Protein 6WY6 (pdb70)

Organism: Saccharomyces cerevisiae (strain ATCC 204508 / S288c) (NCBI:txid559292)

InterPro domains:
  IPR004241 Autophagy protein Atg8 ubiquitin-like [PF02991] (13-116)
  IPR004241 Autophagy protein Atg8 ubiquitin-like [PTHR10969] (2-116)
  IPR029071 Ubiquitin-like domain superfamily [SSF54236] (1-116)

Solvent-accessible surface area: 14874 Å² total

Structure (mmCIF, N/CA/C/O backbone):
data_6WY6
#
_entry.id   6WY6
#
_cell.length_a   49.642
_cell.length_b   49.642
_cell.length_c   123.446
_cell.angle_alpha   90.000
_cell.angle_beta   90.000
_cell.angle_gamma   90.000
#
_symmetry.space_group_name_H-M   'P 43'
#
loop_
_entity.id
_entity.type
_entity.pdbx_description
1 polymer 'Autophagy-related protein 8'
2 polymer 'EH domain-containing and endocytosis protein 1'
3 water water
#
loop_
_atom_site.group_PDB
_atom_site.id
_atom_site.type_symbol
_atom_site.label_atom_id
_atom_site.label_alt_id
_atom_site.label_comp_id
_atom_site.label_asym_id
_atom_site.label_entity_id
_atom_site.label_seq_id
_atom_site.pdbx_PDB_ins_code
_atom_site.Cartn_x
_atom_site.Cartn_y
_atom_site.Cartn_z
_atom_site.occupancy
_atom_site.B_iso_or_equiv
_atom_site.auth_seq_id
_atom_site.auth_comp_id
_atom_site.auth_asym_id
_atom_site.auth_atom_id
_atom_site.pdbx_PDB_model_num
ATOM 1 N N . SER A 1 5 ? -2.161 71.442 -13.868 1.00 46.98 2 SER B N 1
ATOM 2 C CA . SER A 1 5 ? -2.860 70.712 -14.922 1.00 42.89 2 SER B CA 1
ATOM 3 C C . SER A 1 5 ? -1.958 69.662 -15.572 1.00 37.12 2 SER B C 1
ATOM 4 O O . SER A 1 5 ? -0.740 69.833 -15.660 1.00 38.47 2 SER B O 1
ATOM 7 N N . THR A 1 6 ? -2.575 68.594 -16.063 1.00 39.54 4 THR B N 1
ATOM 8 C CA . THR A 1 6 ? -1.821 67.440 -16.525 1.00 28.75 4 THR B CA 1
ATOM 9 C C . THR A 1 6 ? -1.341 67.634 -17.954 1.00 35.01 4 THR B C 1
ATOM 10 O O . THR A 1 6 ? -1.907 68.408 -18.736 1.00 28.89 4 THR B O 1
ATOM 14 N N . PHE A 1 7 ? -0.256 66.935 -18.275 1.00 25.58 5 PHE B N 1
ATOM 15 C CA . PHE A 1 7 ? 0.223 66.887 -19.647 1.00 28.50 5 PHE B CA 1
ATOM 16 C C . PHE A 1 7 ? -0.909 66.530 -20.602 1.00 27.50 5 PHE B C 1
ATOM 17 O O . PHE A 1 7 ? -1.119 67.196 -21.623 1.00 31.78 5 PHE B O 1
ATOM 25 N N . LYS A 1 8 ? -1.647 65.469 -20.286 1.00 24.78 6 LYS B N 1
ATOM 26 C CA . LYS A 1 8 ? -2.736 65.045 -21.157 1.00 28.65 6 LYS B CA 1
ATOM 27 C C . LYS A 1 8 ? -3.743 66.168 -21.375 1.00 33.94 6 LYS B C 1
ATOM 28 O O . LYS A 1 8 ? -4.273 66.331 -22.482 1.00 34.27 6 LYS B O 1
ATOM 34 N N . SER A 1 9 ? -4.021 66.962 -20.337 1.00 32.48 7 SER B N 1
ATOM 35 C CA . SER A 1 9 ? -5.016 68.022 -20.482 1.00 35.73 7 SER B CA 1
ATOM 36 C C . SER A 1 9 ? -4.513 69.199 -21.313 1.00 34.20 7 SER B C 1
ATOM 37 O O . SER A 1 9 ? -5.331 69.929 -21.881 1.00 34.91 7 SER B O 1
ATOM 40 N N . GLU A 1 10 ? -3.197 69.404 -21.401 1.00 27.65 8 GLU B N 1
ATOM 41 C CA . GLU A 1 10 ? -2.654 70.579 -22.066 1.00 29.84 8 GLU B CA 1
ATOM 42 C C . GLU A 1 10 ? -2.457 70.402 -23.561 1.00 33.05 8 GLU B C 1
ATOM 43 O O . GLU A 1 10 ? -2.317 71.404 -24.271 1.00 29.90 8 GLU B O 1
ATOM 49 N N . TYR A 1 11 ? -2.415 69.169 -24.049 1.00 28.14 9 TYR B N 1
ATOM 50 C CA . TYR A 1 11 ? -2.117 68.937 -25.449 1.00 28.14 9 TYR B CA 1
ATOM 51 C C . TYR A 1 11 ? -3.125 67.961 -26.039 1.00 25.43 9 TYR B C 1
ATOM 52 O O . TYR A 1 11 ? -3.473 66.964 -25.400 1.00 24.52 9 TYR B O 1
ATOM 61 N N . PRO A 1 12 ? -3.617 68.226 -27.248 1.00 25.88 10 PRO B N 1
ATOM 62 C CA . PRO A 1 12 ? -4.572 67.307 -27.866 1.00 26.95 10 PRO B CA 1
ATOM 63 C C . PRO A 1 12 ? -3.909 65.981 -28.209 1.00 21.08 10 PRO B C 1
ATOM 64 O O . PRO A 1 12 ? -2.687 65.875 -28.321 1.00 21.23 10 PRO B O 1
ATOM 68 N N . PHE A 1 13 ? -4.753 64.973 -28.412 1.00 20.09 11 PHE B N 1
ATOM 69 C CA . PHE A 1 13 ? -4.263 63.626 -28.700 1.00 20.46 11 PHE B CA 1
ATOM 70 C C . PHE A 1 13 ? -3.321 63.611 -29.895 1.00 21.97 11 PHE B C 1
ATOM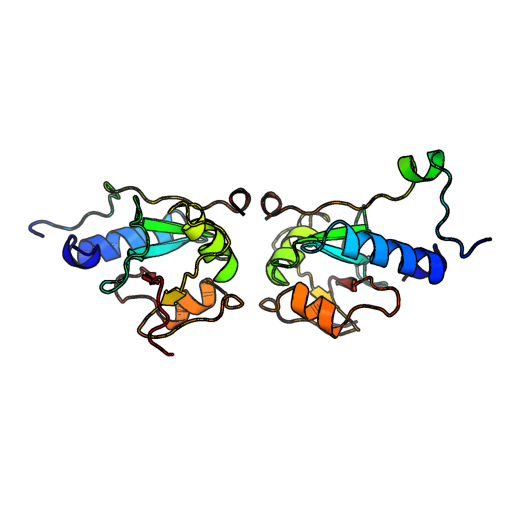 71 O O . PHE A 1 13 ? -2.260 62.975 -29.854 1.00 19.53 11 PHE B O 1
ATOM 79 N N . GLU A 1 14 ? -3.700 64.276 -30.995 1.00 17.86 12 GLU B N 1
ATOM 80 C CA . GLU A 1 14 ? -2.861 64.179 -32.183 1.00 18.95 12 GLU B CA 1
ATOM 81 C C . GLU A 1 14 ? -1.479 64.745 -31.931 1.00 20.54 12 GLU B C 1
ATOM 82 O O . GLU A 1 14 ? -0.498 64.241 -32.486 1.00 19.48 12 GLU B O 1
ATOM 88 N N . LYS A 1 15 ? -1.365 65.763 -31.066 1.00 20.35 13 LYS B N 1
ATOM 89 C CA . LYS A 1 15 ? -0.038 66.301 -30.783 1.00 20.90 13 LYS B CA 1
ATOM 90 C C . LYS A 1 15 ? 0.764 65.339 -29.921 1.00 19.08 13 LYS B C 1
ATOM 91 O O . LYS A 1 15 ? 1.966 65.155 -30.139 1.00 19.18 13 LYS B O 1
ATOM 97 N N . ARG A 1 16 ? 0.124 64.755 -28.908 1.00 18.74 14 ARG B N 1
ATOM 98 C CA . ARG A 1 16 ? 0.832 63.821 -28.039 1.00 18.45 14 ARG B CA 1
ATOM 99 C C . ARG A 1 16 ? 1.319 62.615 -28.831 1.00 17.93 14 ARG B C 1
ATOM 100 O O . ARG A 1 16 ? 2.474 62.198 -28.705 1.00 18.94 14 ARG B O 1
ATOM 108 N N . LYS A 1 17 ? 0.453 62.044 -29.663 1.00 16.97 15 LYS B N 1
ATOM 109 C CA . LYS A 1 17 ? 0.894 60.894 -30.444 1.00 20.22 15 LYS B CA 1
ATOM 110 C C . LYS A 1 17 ? 1.944 61.291 -31.473 1.00 19.25 15 LYS B C 1
ATOM 111 O O . LYS A 1 17 ? 2.882 60.526 -31.728 1.00 18.57 15 LYS B O 1
ATOM 117 N N . ALA A 1 18 ? 1.815 62.482 -32.080 1.00 18.05 16 ALA B N 1
ATOM 118 C CA . ALA A 1 18 ? 2.863 62.950 -32.988 1.00 18.77 16 ALA B CA 1
ATOM 119 C C . ALA A 1 18 ? 4.221 62.969 -32.295 1.00 20.60 16 ALA B C 1
ATOM 120 O O . ALA A 1 18 ? 5.236 62.579 -32.884 1.00 19.41 16 ALA B O 1
ATOM 122 N N . GLU A 1 19 ? 4.251 63.434 -31.047 1.00 20.98 17 GLU B N 1
ATOM 123 C CA . GLU A 1 19 ? 5.496 63.484 -30.286 1.00 22.21 17 GLU B CA 1
ATOM 124 C C . GLU A 1 19 ? 6.049 62.092 -30.027 1.00 19.30 17 GLU B C 1
ATOM 125 O O . GLU A 1 19 ? 7.244 61.846 -30.215 1.00 19.56 17 GLU B O 1
ATOM 131 N N . SER A 1 20 ? 5.213 61.180 -29.524 1.00 19.90 18 SER B N 1
ATOM 132 C CA . SER A 1 20 ? 5.745 59.852 -29.226 1.00 19.86 18 SER B CA 1
ATOM 133 C C . SER A 1 20 ? 6.179 59.133 -30.500 1.00 20.58 18 SER B C 1
ATOM 134 O O . SER A 1 20 ? 7.096 58.301 -30.465 1.00 17.99 18 SER B O 1
ATOM 137 N N . GLU A 1 21 ? 5.536 59.434 -31.638 1.00 19.20 19 GLU B N 1
ATOM 138 C CA . GLU A 1 21 ? 5.995 58.855 -32.893 1.00 19.02 19 GLU B CA 1
ATOM 139 C C . GLU A 1 21 ? 7.343 59.429 -33.302 1.00 17.75 19 GLU B C 1
ATOM 140 O O . GLU A 1 21 ? 8.188 58.715 -33.852 1.00 21.62 19 GLU B O 1
ATOM 146 N N . ARG A 1 22 ? 7.555 60.722 -33.061 1.00 19.47 20 ARG B N 1
ATOM 147 C CA . ARG A 1 22 ? 8.853 61.313 -33.363 1.00 23.55 20 ARG B CA 1
ATOM 148 C C . ARG A 1 22 ? 9.941 60.693 -32.499 1.00 22.32 20 ARG B C 1
ATOM 149 O O . ARG A 1 22 ? 11.061 60.468 -32.969 1.00 23.03 20 ARG B O 1
ATOM 157 N N . ILE A 1 23 ? 9.632 60.411 -31.231 1.00 22.08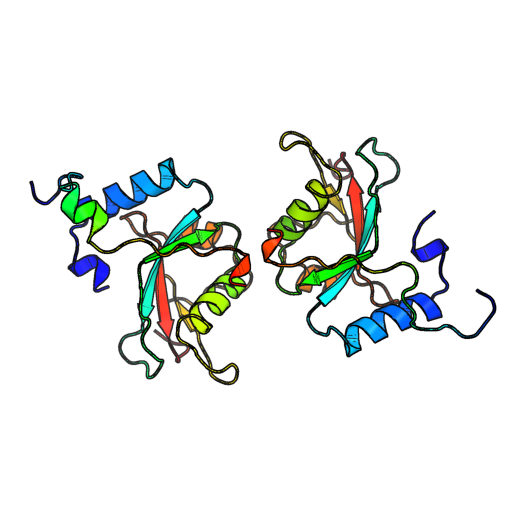 21 ILE B N 1
ATOM 158 C CA . ILE A 1 23 ? 10.604 59.736 -30.375 1.00 20.21 21 ILE B CA 1
ATOM 159 C C . ILE A 1 23 ? 10.858 58.323 -30.880 1.00 19.37 21 ILE B C 1
ATOM 160 O O . ILE A 1 23 ? 11.998 57.844 -30.883 1.00 22.33 21 ILE B O 1
ATOM 165 N N . ALA A 1 24 ? 9.806 57.637 -31.328 1.00 18.80 22 ALA B N 1
ATOM 166 C CA . ALA A 1 24 ? 9.985 56.316 -31.922 1.00 20.33 22 ALA B CA 1
ATOM 167 C C . ALA A 1 24 ? 10.967 56.353 -33.086 1.00 21.73 22 ALA B C 1
ATOM 168 O O . ALA A 1 24 ? 11.782 55.440 -33.243 1.00 24.44 22 ALA B O 1
ATOM 170 N N . ASP A 1 25 ? 10.902 57.401 -33.912 1.00 23.90 23 ASP B N 1
ATOM 171 C CA . ASP A 1 25 ? 11.786 57.506 -35.075 1.00 22.20 23 ASP B CA 1
ATOM 172 C C . ASP A 1 25 ? 13.204 57.878 -34.659 1.00 27.69 23 ASP B C 1
ATOM 173 O O . ASP A 1 25 ? 14.176 57.243 -35.082 1.00 27.88 23 ASP B O 1
ATOM 178 N N . ARG A 1 26 ? 13.340 58.907 -33.823 1.00 24.65 24 ARG B N 1
ATOM 179 C CA . ARG A 1 26 ? 14.660 59.460 -33.539 1.00 26.72 24 ARG B CA 1
ATOM 180 C C . ARG A 1 26 ? 15.395 58.675 -32.458 1.00 30.33 24 ARG B C 1
ATOM 181 O O . ARG A 1 26 ? 16.618 58.523 -32.534 1.00 24.58 24 ARG B O 1
ATOM 183 N N . PHE A 1 27 ? 14.679 58.168 -31.451 1.00 24.74 25 PHE B N 1
ATOM 184 C CA . PHE A 1 27 ? 15.298 57.488 -30.306 1.00 23.84 25 PHE B CA 1
ATOM 185 C C . PHE A 1 27 ? 14.580 56.170 -30.065 1.00 22.54 25 PHE B C 1
ATOM 186 O O . PHE A 1 27 ? 13.832 56.026 -29.087 1.00 22.40 25 PHE B O 1
ATOM 194 N N . PRO A 1 28 ? 14.769 55.189 -30.946 1.00 23.99 26 PRO B N 1
ATOM 195 C CA . PRO A 1 28 ? 14.006 53.936 -30.823 1.00 21.42 26 PRO B CA 1
ATOM 196 C C . PRO A 1 28 ? 14.298 53.160 -29.554 1.00 23.92 26 PRO B C 1
ATOM 197 O O . PRO A 1 28 ? 13.526 52.258 -29.207 1.00 20.74 26 PRO B O 1
ATOM 201 N N . ASN A 1 29 ? 15.384 53.474 -28.846 1.00 23.09 27 ASN B N 1
ATOM 202 C CA . ASN A 1 29 ? 15.748 52.740 -27.643 1.00 24.39 27 ASN B CA 1
ATOM 203 C C . ASN A 1 29 ? 15.415 53.507 -26.368 1.00 19.73 27 ASN B C 1
ATOM 204 O O . ASN A 1 29 ? 15.939 53.172 -25.297 1.00 22.18 27 ASN B O 1
ATOM 209 N N . ARG A 1 30 ? 14.562 54.525 -26.458 1.00 17.12 28 ARG B N 1
ATOM 210 C CA . ARG A 1 30 ? 14.176 55.337 -25.313 1.00 19.71 28 ARG B CA 1
ATOM 211 C C . ARG A 1 30 ? 12.672 55.263 -25.097 1.00 19.73 28 ARG B C 1
ATOM 212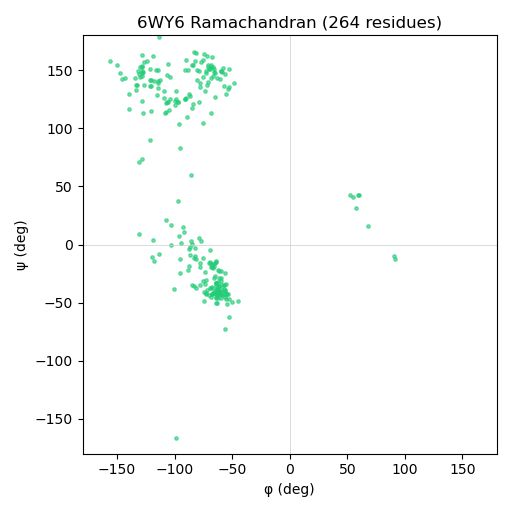 O O . ARG A 1 30 ? 11.890 55.342 -26.048 1.00 20.66 28 ARG B O 1
ATOM 220 N N . ILE A 1 31 ? 12.274 55.113 -23.837 1.00 16.72 29 ILE B N 1
ATOM 221 C CA . ILE A 1 31 ? 10.859 55.065 -23.494 1.00 15.00 29 ILE B CA 1
ATOM 222 C C . ILE A 1 31 ? 10.376 56.475 -23.206 1.00 17.55 29 ILE B C 1
ATOM 223 O O . ILE A 1 31 ? 10.954 57.148 -22.344 1.00 19.62 29 ILE B O 1
ATOM 228 N N . PRO A 1 32 ? 9.316 56.959 -23.858 1.00 18.25 30 PRO B N 1
ATOM 229 C CA . PRO A 1 32 ? 8.806 58.298 -23.532 1.00 15.75 30 PRO B CA 1
ATOM 230 C C . PRO A 1 32 ? 7.880 58.205 -22.333 1.00 15.82 30 PRO B C 1
ATOM 231 O O . PRO A 1 32 ? 6.890 57.477 -22.362 1.00 16.12 30 PRO B O 1
ATOM 235 N N . VAL A 1 33 ? 8.226 58.925 -21.259 1.00 17.61 31 VAL B N 1
ATOM 236 C CA . VAL A 1 33 ? 7.504 58.826 -20.002 1.00 16.32 31 VAL B CA 1
ATOM 237 C C . VAL A 1 33 ? 7.065 60.214 -19.562 1.00 17.86 31 VAL B C 1
ATOM 238 O O . VAL A 1 33 ? 7.842 61.172 -19.629 1.00 20.52 31 VAL B O 1
ATOM 242 N N . ILE A 1 34 ? 5.831 60.299 -19.082 1.00 15.59 32 ILE B N 1
ATOM 243 C CA . ILE A 1 34 ? 5.308 61.470 -18.383 1.00 16.35 32 ILE B CA 1
ATOM 244 C C . ILE A 1 34 ? 5.278 61.123 -16.902 1.00 18.81 32 ILE B C 1
ATOM 245 O O . ILE A 1 34 ? 4.686 60.113 -16.503 1.00 19.60 32 ILE B O 1
ATOM 250 N N . CYS A 1 35 ? 5.910 61.948 -16.081 1.00 18.23 33 CYS B N 1
ATOM 251 C CA . CYS A 1 35 ? 6.022 61.670 -14.655 1.00 20.26 33 CYS B CA 1
ATOM 252 C C . CYS A 1 35 ? 5.534 62.893 -13.885 1.00 21.60 33 CYS B C 1
ATOM 253 O O . CYS A 1 35 ? 6.141 63.965 -13.973 1.00 22.79 33 CYS B O 1
ATOM 256 N N . GLU A 1 36 ? 4.410 62.742 -13.186 1.00 19.25 34 GLU B N 1
ATOM 257 C CA . GLU A 1 36 ? 3.743 63.842 -12.499 1.00 24.62 34 GLU B CA 1
ATOM 258 C C . GLU A 1 36 ? 3.453 63.497 -11.044 1.00 23.29 34 GLU B C 1
ATOM 259 O O . GLU A 1 36 ? 3.230 62.338 -10.691 1.00 22.89 34 GLU B O 1
ATOM 265 N N . LYS A 1 37 ? 3.387 64.534 -10.204 1.00 23.54 35 LYS B N 1
ATOM 266 C CA . LYS A 1 37 ? 3.068 64.325 -8.794 1.00 22.77 35 LYS B CA 1
ATOM 267 C C . LYS A 1 37 ? 1.602 63.947 -8.608 1.00 25.44 35 LYS B C 1
ATOM 268 O O . LYS A 1 37 ? 0.707 64.520 -9.236 1.00 28.57 35 LYS B O 1
ATOM 274 N N . ALA A 1 38 ? 1.356 62.963 -7.745 1.00 24.38 36 ALA B N 1
ATOM 275 C CA . ALA A 1 38 ? -0.004 62.556 -7.427 1.00 29.09 36 ALA B CA 1
ATOM 276 C C . ALA A 1 38 ? -0.724 63.646 -6.637 1.00 36.76 36 ALA B C 1
ATOM 277 O O . ALA A 1 38 ? -0.106 64.445 -5.930 1.00 35.82 36 ALA B O 1
ATOM 279 N N . GLU A 1 39 ? -2.053 63.642 -6.741 1.00 42.27 37 GLU B N 1
ATOM 280 C CA . GLU A 1 39 ? -2.914 64.644 -6.116 1.00 45.66 37 GLU B CA 1
ATOM 281 C C . GLU A 1 39 ? -2.726 64.767 -4.603 1.00 46.38 37 GLU B C 1
ATOM 282 O O . GLU A 1 39 ? -2.164 65.757 -4.120 1.00 50.86 37 GLU B O 1
ATOM 284 N N . LYS A 1 40 ? -3.203 63.778 -3.847 1.00 41.98 38 LYS B N 1
ATOM 285 C CA . LYS A 1 40 ? -3.299 63.882 -2.388 1.00 40.75 38 LYS B CA 1
ATOM 286 C C . LYS A 1 40 ? -1.986 63.480 -1.712 1.00 43.75 38 LYS B C 1
ATOM 287 O O . LYS A 1 40 ? -1.926 62.548 -0.910 1.00 46.38 38 LYS B O 1
ATOM 291 N N . SER A 1 41 ? -0.918 64.204 -2.036 1.00 42.86 39 SER B N 1
ATOM 292 C CA . SER A 1 41 ? 0.363 63.965 -1.387 1.00 42.25 39 SER B CA 1
ATOM 293 C C . SER A 1 41 ? 1.100 65.281 -1.228 1.00 39.12 39 SER B C 1
ATOM 294 O O . SER A 1 41 ? 1.043 66.137 -2.112 1.00 39.83 39 SER B O 1
ATOM 297 N N . ASP A 1 42 ? 1.796 65.438 -0.102 1.00 37.08 40 ASP B N 1
ATOM 298 C CA . ASP A 1 42 ? 2.636 66.609 0.120 1.00 37.39 40 ASP B CA 1
ATOM 299 C C . ASP A 1 42 ? 4.075 66.393 -0.332 1.00 37.54 40 ASP B C 1
ATOM 300 O O . ASP A 1 42 ? 4.940 67.225 -0.046 1.00 36.03 40 ASP B O 1
ATOM 305 N N . ILE A 1 43 ? 4.346 65.309 -1.046 1.00 36.35 41 ILE B N 1
ATOM 306 C CA . ILE A 1 43 ? 5.661 65.062 -1.622 1.00 29.33 41 ILE B CA 1
ATOM 307 C C . ILE A 1 43 ? 6.070 66.290 -2.427 1.00 30.66 41 ILE B C 1
ATOM 308 O O . ILE A 1 43 ? 5.200 67.000 -2.953 1.00 32.70 41 ILE B O 1
ATOM 313 N N . PRO A 1 44 ? 7.365 66.581 -2.558 1.00 32.44 42 PRO B N 1
ATOM 314 C CA . PRO A 1 44 ? 7.785 67.745 -3.350 1.00 31.32 42 PRO B CA 1
ATOM 315 C C . PRO A 1 44 ? 7.333 67.653 -4.803 1.00 38.59 42 PRO B C 1
ATOM 316 O O . PRO A 1 44 ? 7.211 66.566 -5.377 1.00 30.07 42 PRO B O 1
ATOM 320 N N . GLU A 1 45 ? 7.092 68.820 -5.400 1.00 34.11 43 GLU B N 1
ATOM 321 C CA . GLU A 1 45 ? 6.744 68.902 -6.811 1.00 35.93 43 GLU B CA 1
ATOM 322 C C . GLU A 1 45 ? 7.979 68.655 -7.669 1.00 35.25 43 GLU B C 1
ATOM 323 O O . GLU A 1 45 ? 9.117 68.707 -7.195 1.00 33.97 43 GLU B O 1
ATOM 329 N N . I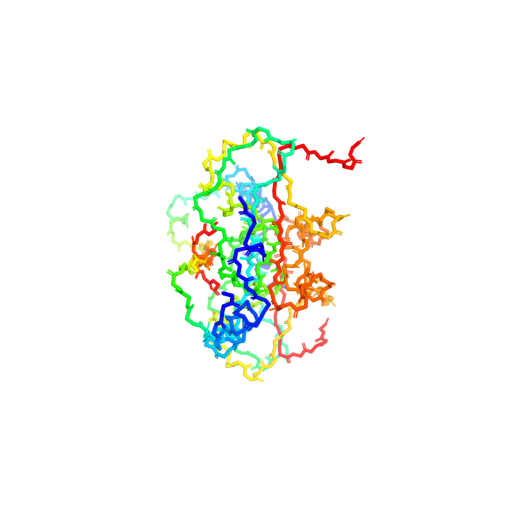LE A 1 46 ? 7.754 68.377 -8.952 1.00 32.74 44 ILE B N 1
ATOM 330 C CA . ILE A 1 46 ? 8.845 68.107 -9.880 1.00 28.97 44 ILE B CA 1
ATOM 331 C C . ILE A 1 46 ? 8.887 69.213 -10.926 1.00 29.69 44 ILE B C 1
ATOM 332 O O . ILE A 1 46 ? 7.843 69.683 -11.393 1.00 31.09 44 ILE B O 1
ATOM 337 N N . ASP A 1 47 ? 10.101 69.630 -11.291 1.00 30.99 45 ASP B N 1
ATOM 338 C CA . ASP A 1 47 ? 10.245 70.761 -12.205 1.00 31.83 45 ASP B CA 1
ATOM 339 C C . ASP A 1 47 ? 9.923 70.379 -13.643 1.00 36.83 45 ASP B C 1
ATOM 340 O O . ASP A 1 47 ? 9.429 71.215 -14.411 1.00 35.12 45 ASP B O 1
ATOM 345 N N . LYS A 1 48 ? 10.190 69.135 -14.023 1.00 30.03 46 LYS B N 1
ATOM 346 C CA . LYS A 1 48 ? 9.999 68.679 -15.388 1.00 29.56 46 LYS B CA 1
ATOM 347 C C . LYS A 1 48 ? 9.226 67.372 -15.366 1.00 28.55 46 LYS B C 1
ATOM 348 O O . LYS A 1 48 ? 9.377 66.563 -14.449 1.00 25.34 46 LYS B O 1
ATOM 354 N N . ARG A 1 49 ? 8.393 67.163 -16.385 1.00 24.27 47 ARG B N 1
ATOM 355 C CA . ARG A 1 49 ? 7.523 65.998 -16.373 1.00 20.60 47 ARG B CA 1
ATOM 356 C C . ARG A 1 49 ? 7.745 65.057 -17.549 1.00 19.40 47 ARG B C 1
ATOM 357 O O . ARG A 1 49 ? 7.211 63.946 -17.530 1.00 22.97 47 ARG B O 1
ATOM 365 N N . LYS A 1 50 ? 8.505 65.457 -18.557 1.00 21.46 48 LYS B N 1
ATOM 366 C CA . LYS A 1 50 ? 8.691 64.651 -19.762 1.00 20.04 48 LYS B CA 1
ATOM 367 C C . LYS A 1 50 ? 10.090 64.056 -19.740 1.00 22.98 48 LYS B C 1
ATOM 368 O O . LYS A 1 50 ? 11.080 64.797 -19.709 1.00 23.90 48 LYS B O 1
ATOM 374 N N . TYR A 1 51 ? 10.179 62.724 -19.814 1.00 21.63 49 TYR B N 1
ATOM 375 C CA . TYR A 1 51 ? 11.456 62.030 -19.724 1.00 21.78 49 TYR B CA 1
ATOM 376 C C . TYR A 1 51 ? 11.621 61.042 -20.866 1.00 21.25 49 TYR B C 1
ATOM 377 O O . TYR A 1 51 ? 10.652 60.416 -21.302 1.00 20.74 49 TYR B O 1
ATOM 386 N N . LEU A 1 52 ? 12.852 60.920 -21.341 1.00 17.33 50 LEU B N 1
ATOM 387 C CA . LEU A 1 52 ? 13.270 59.864 -22.255 1.00 18.61 50 LEU B CA 1
ATOM 388 C C . LEU A 1 52 ? 14.134 58.898 -21.458 1.00 20.04 50 LEU B C 1
ATOM 389 O O . LEU A 1 52 ? 15.242 59.251 -21.039 1.00 22.16 50 LEU B O 1
ATOM 394 N N . VAL A 1 53 ? 13.647 57.680 -21.283 1.00 19.49 51 VAL B N 1
ATOM 395 C CA . VAL A 1 53 ? 14.228 56.714 -20.350 1.00 17.08 51 VAL B CA 1
ATOM 396 C C . VAL A 1 53 ? 14.903 55.611 -21.155 1.00 20.05 51 VAL B C 1
ATOM 397 O O . VAL A 1 53 ? 14.250 54.996 -22.008 1.00 18.07 51 VAL B O 1
ATOM 401 N N . PRO A 1 54 ? 16.177 55.316 -20.916 1.00 20.44 52 PRO B N 1
ATOM 402 C CA . PRO A 1 54 ? 16.805 54.188 -21.609 1.00 20.39 52 PRO B CA 1
ATOM 403 C C . PRO A 1 54 ? 15.981 52.927 -21.413 1.00 19.54 52 PRO B C 1
ATOM 404 O O . PRO A 1 54 ? 15.565 52.605 -20.296 1.00 18.83 52 PRO B O 1
ATOM 408 N N . ALA A 1 55 ? 15.751 52.195 -22.516 1.00 19.17 53 ALA B N 1
ATOM 409 C CA . ALA A 1 55 ? 14.769 51.114 -22.477 1.00 22.01 53 ALA B CA 1
ATOM 410 C C . ALA A 1 55 ? 15.159 49.977 -21.541 1.00 18.79 53 ALA B C 1
ATOM 411 O O . ALA A 1 55 ? 14.300 49.154 -21.210 1.00 20.22 53 ALA B O 1
ATOM 413 N N . ASP A 1 56 ? 16.422 49.891 -21.114 1.00 18.28 54 ASP B N 1
ATOM 414 C CA . ASP A 1 56 ? 16.848 48.782 -20.259 1.00 19.52 54 ASP B CA 1
ATOM 415 C C . ASP A 1 56 ? 16.620 49.012 -18.770 1.00 18.04 54 ASP B C 1
ATOM 416 O O . ASP A 1 56 ? 16.828 48.074 -17.986 1.00 18.73 54 ASP B O 1
ATOM 421 N N . LEU A 1 57 ? 16.242 50.220 -18.354 1.00 14.84 55 LEU B N 1
ATOM 422 C CA . LEU A 1 57 ? 16.190 50.532 -16.925 1.00 15.86 55 LEU B CA 1
ATOM 423 C C . LEU A 1 57 ? 15.129 49.710 -16.205 1.00 18.24 55 LEU B C 1
ATOM 424 O O . LEU A 1 57 ? 14.087 49.373 -16.766 1.00 17.09 55 LEU B O 1
ATOM 429 N N . THR A 1 58 ? 15.399 49.403 -14.935 1.00 15.44 56 THR B N 1
ATOM 430 C CA . THR A 1 58 ? 14.361 48.902 -14.047 1.00 14.91 56 THR B CA 1
ATOM 431 C C . THR A 1 58 ? 13.560 5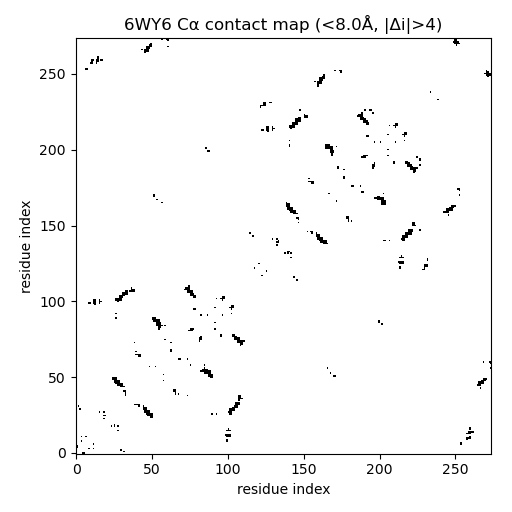0.063 -13.477 1.00 16.93 56 THR B C 1
ATOM 432 O O . THR A 1 58 ? 13.980 51.225 -13.523 1.00 17.10 56 THR B O 1
ATOM 436 N N . VAL A 1 59 ? 12.401 49.734 -12.898 1.00 16.02 57 VAL B N 1
ATOM 437 C CA . VAL A 1 59 ? 11.619 50.732 -12.170 1.00 16.36 57 VAL B CA 1
ATOM 438 C C . VAL A 1 59 ? 12.456 51.358 -11.060 1.00 17.09 57 VAL B C 1
ATOM 439 O O . VAL A 1 59 ? 12.433 52.580 -10.856 1.00 15.93 57 VAL B O 1
ATOM 443 N N . GLY A 1 60 ? 13.219 50.531 -10.332 1.00 17.52 58 GLY B N 1
ATOM 444 C CA . GLY A 1 60 ? 14.035 51.054 -9.238 1.00 19.24 58 GLY B CA 1
ATOM 445 C C . GLY A 1 60 ? 15.096 52.044 -9.697 1.00 17.36 58 GLY B C 1
ATOM 446 O O . GLY A 1 60 ? 15.387 53.030 -9.005 1.00 18.89 58 GLY B O 1
ATOM 447 N N . GLN A 1 61 ? 15.721 51.766 -10.837 1.00 17.42 59 GLN B N 1
ATOM 448 C CA . GLN A 1 61 ? 16.680 52.695 -11.421 1.00 16.04 59 GLN B CA 1
ATOM 449 C C . GLN A 1 61 ? 16.006 53.997 -11.823 1.00 18.65 59 GLN B C 1
ATOM 450 O O . GLN A 1 61 ? 16.538 55.083 -11.573 1.00 16.92 59 GLN B O 1
ATOM 456 N N . PHE A 1 62 ? 14.836 53.907 -12.470 1.00 16.42 60 PHE B N 1
ATOM 457 C CA . PHE A 1 62 ? 14.069 55.106 -12.797 1.00 16.05 60 PHE B CA 1
ATOM 458 C C . PHE A 1 62 ? 13.710 55.894 -11.541 1.00 17.59 60 PHE B C 1
ATOM 459 O O . PHE A 1 62 ? 13.834 57.126 -11.510 1.00 17.00 60 PHE B O 1
ATOM 467 N N . VAL A 1 63 ? 13.283 55.197 -10.485 1.00 17.73 61 VAL B N 1
ATOM 468 C CA . VAL A 1 63 ? 12.878 55.877 -9.255 1.00 16.23 61 VAL B CA 1
ATOM 469 C C . VAL A 1 63 ? 14.059 56.612 -8.640 1.00 17.19 61 VAL B C 1
ATOM 470 O O . VAL A 1 63 ? 13.912 57.721 -8.111 1.00 21.63 61 VAL B O 1
ATOM 474 N N . TYR A 1 64 ? 15.245 56.000 -8.680 1.00 15.81 62 TYR B N 1
ATOM 475 C CA . TYR A 1 64 ? 16.440 56.666 -8.161 1.00 19.63 62 TYR B CA 1
ATOM 476 C C . TYR A 1 64 ? 16.634 58.029 -8.823 1.00 20.81 62 TYR B C 1
ATOM 477 O O . TYR A 1 64 ? 16.915 59.027 -8.152 1.00 20.76 62 TYR B O 1
ATOM 486 N N . VAL A 1 65 ? 16.438 58.098 -10.141 1.00 20.49 63 VAL B N 1
ATOM 487 C CA . VAL A 1 65 ? 16.605 59.361 -10.855 1.00 18.74 63 VAL B CA 1
ATOM 488 C C . VAL A 1 65 ? 15.528 60.366 -10.457 1.00 22.14 63 VAL B C 1
ATOM 489 O O . VAL A 1 65 ? 15.817 61.552 -10.243 1.00 24.37 63 VAL B O 1
ATOM 493 N N . ILE A 1 66 ? 14.277 59.918 -10.345 1.00 19.14 64 ILE B N 1
ATOM 494 C CA . ILE A 1 66 ? 13.199 60.827 -9.965 1.00 20.82 64 ILE B CA 1
ATOM 495 C C . ILE A 1 66 ? 13.434 61.364 -8.557 1.00 21.82 64 ILE B C 1
ATOM 496 O O . ILE A 1 66 ? 13.212 62.550 -8.284 1.00 22.07 64 ILE B O 1
ATOM 501 N N . ARG A 1 67 ? 13.881 60.501 -7.643 1.00 19.00 65 ARG B N 1
ATOM 502 C CA . ARG A 1 67 ? 14.141 60.964 -6.279 1.00 22.28 65 ARG B CA 1
ATOM 503 C C . ARG A 1 67 ? 15.185 62.068 -6.264 1.00 24.65 65 ARG B C 1
ATOM 504 O O . ARG A 1 67 ? 15.036 63.059 -5.539 1.00 27.82 65 ARG B O 1
ATOM 512 N N . LYS A 1 68 ? 16.255 61.907 -7.047 1.00 24.03 66 LYS B N 1
ATOM 513 C CA . LYS A 1 68 ? 17.266 62.956 -7.156 1.00 30.77 66 LYS B CA 1
ATOM 514 C C . LYS A 1 68 ? 16.671 64.240 -7.718 1.00 28.90 66 LYS B C 1
ATOM 515 O O . LYS A 1 68 ? 16.977 65.339 -7.237 1.00 28.52 66 LYS B O 1
ATOM 521 N N . ARG A 1 69 ? 15.801 64.117 -8.729 1.00 29.13 67 ARG B N 1
ATOM 522 C CA A ARG A 1 69 ? 15.239 65.289 -9.397 0.52 28.38 67 ARG B CA 1
ATOM 523 C CA B ARG A 1 69 ? 15.268 65.305 -9.387 0.48 28.37 67 ARG B CA 1
ATOM 524 C C . ARG A 1 69 ? 14.405 66.138 -8.446 1.00 31.38 67 ARG B C 1
ATOM 525 O O . ARG A 1 69 ? 14.395 67.370 -8.541 1.00 30.04 67 ARG B O 1
ATOM 540 N N . ILE A 1 70 ? 13.669 65.501 -7.533 1.00 27.22 68 ILE B N 1
ATOM 541 C CA . ILE A 1 70 ? 12.818 66.274 -6.636 1.00 26.82 68 ILE B CA 1
ATOM 542 C C . ILE A 1 70 ? 13.554 66.515 -5.321 1.00 26.10 68 ILE B C 1
ATOM 543 O O . ILE A 1 70 ? 12.979 67.045 -4.367 1.00 28.28 68 ILE B O 1
ATOM 548 N N . MET A 1 71 ? 14.832 66.132 -5.280 1.00 26.51 69 MET B N 1
ATOM 549 C CA . MET A 1 71 ? 15.712 66.314 -4.121 1.00 30.79 69 MET B CA 1
ATOM 550 C C . MET A 1 71 ? 15.114 65.700 -2.858 1.00 32.72 69 MET B C 1
ATOM 551 O O . MET A 1 71 ? 15.194 66.261 -1.762 1.00 28.39 69 MET B O 1
ATOM 556 N N . LEU A 1 72 ? 14.525 64.521 -3.011 1.00 29.32 70 LEU B N 1
ATOM 557 C CA . LEU A 1 72 ? 13.982 63.799 -1.866 1.00 25.18 70 LEU B CA 1
ATOM 558 C C . LEU A 1 72 ? 15.111 63.211 -1.022 1.00 25.40 70 LEU B C 1
ATOM 559 O O . LEU A 1 72 ? 16.039 62.600 -1.566 1.00 27.59 70 LEU B O 1
ATOM 564 N N . PRO A 1 73 ? 15.087 63.389 0.294 1.00 29.62 71 PRO B N 1
ATOM 565 C CA . PRO A 1 73 ? 16.131 62.795 1.139 1.00 28.74 71 PRO B CA 1
ATOM 566 C C . PRO A 1 73 ? 15.976 61.285 1.220 1.00 27.93 71 PRO B C 1
ATOM 567 O O . PRO A 1 73 ? 14.872 60.747 1.032 1.00 24.52 71 PRO B O 1
ATOM 571 N N . PRO A 1 74 ? 17.070 60.562 1.475 1.00 29.45 72 PRO B N 1
ATOM 572 C CA . PRO A 1 74 ? 17.042 59.097 1.323 1.00 26.72 72 PRO B CA 1
ATOM 573 C C . PRO A 1 74 ? 16.137 58.384 2.310 1.00 30.00 72 PRO B C 1
ATOM 574 O O . PRO A 1 74 ? 15.749 57.237 2.047 1.00 25.33 72 PRO B O 1
ATOM 578 N N . GLU A 1 75 ? 15.789 59.011 3.429 1.00 26.21 73 GLU B N 1
ATOM 579 C CA . GLU A 1 75 ? 14.925 58.359 4.400 1.00 29.24 73 GLU B CA 1
ATOM 580 C C . GLU A 1 75 ? 13.437 58.475 4.064 1.00 28.59 73 GLU B C 1
ATOM 581 O O . GLU A 1 75 ? 12.636 57.763 4.679 1.00 27.42 73 GLU B O 1
ATOM 587 N N . LYS A 1 76 ? 13.048 59.322 3.101 1.00 22.70 74 LYS B N 1
ATOM 588 C CA . LYS A 1 76 ? 11.642 59.601 2.820 1.00 25.42 74 LYS B CA 1
ATOM 589 C C . LYS A 1 76 ? 11.068 58.612 1.810 1.00 20.56 74 LYS B C 1
ATOM 590 O O . LYS A 1 76 ? 11.780 58.110 0.939 1.00 23.77 74 LYS B O 1
ATOM 596 N N . ALA A 1 77 ? 9.764 58.357 1.928 1.00 19.83 75 ALA B N 1
ATOM 597 C CA . ALA A 1 77 ? 9.098 57.410 1.036 1.00 22.27 75 ALA B CA 1
ATOM 598 C C . ALA A 1 77 ? 8.758 58.036 -0.312 1.00 20.76 75 ALA B C 1
ATOM 599 O O . ALA A 1 77 ? 8.440 59.223 -0.410 1.00 19.29 75 ALA B O 1
ATOM 601 N N . ILE A 1 78 ? 8.750 57.194 -1.349 1.00 19.01 76 ILE B N 1
ATOM 602 C CA . ILE A 1 78 ? 8.132 57.545 -2.619 1.00 19.08 76 ILE B CA 1
ATOM 603 C C . ILE A 1 78 ? 7.571 56.267 -3.220 1.00 16.48 76 ILE B C 1
ATOM 604 O O . ILE A 1 78 ? 8.111 55.179 -3.008 1.00 15.22 76 ILE B O 1
ATOM 609 N N . PHE A 1 79 ? 6.462 56.414 -3.955 1.00 17.66 77 PHE B N 1
ATOM 610 C CA . PHE A 1 79 ? 5.794 55.326 -4.659 1.00 17.03 77 PHE B CA 1
ATOM 611 C C . PHE A 1 79 ? 5.476 55.813 -6.060 1.00 18.73 77 PHE B C 1
ATOM 612 O O . PHE A 1 79 ? 4.948 56.915 -6.226 1.00 17.46 77 PHE B O 1
ATOM 620 N N . ILE A 1 80 ? 5.788 54.996 -7.056 1.00 17.68 78 ILE B N 1
ATOM 621 C CA . ILE A 1 80 ? 5.466 55.321 -8.442 1.00 18.71 78 ILE B CA 1
ATOM 622 C C . ILE A 1 80 ? 4.288 54.445 -8.852 1.00 22.06 78 ILE B C 1
ATOM 623 O O . ILE A 1 80 ? 4.345 53.215 -8.724 1.00 25.04 78 ILE B O 1
ATOM 628 N N . PHE A 1 81 ? 3.198 55.077 -9.282 1.00 20.63 79 PHE B N 1
ATOM 629 C CA . PHE A 1 81 ? 1.986 54.384 -9.692 1.00 20.73 79 PHE B CA 1
ATOM 630 C C . PHE A 1 81 ? 1.854 54.429 -11.205 1.00 18.72 79 PHE B C 1
ATOM 631 O O . PHE A 1 81 ? 2.251 55.403 -11.846 1.00 19.01 79 PHE B O 1
ATOM 639 N N . VAL A 1 82 ? 1.298 53.357 -11.759 1.00 18.67 80 VAL B N 1
ATOM 640 C CA . VAL A 1 82 ? 1.013 53.258 -13.188 1.00 20.02 80 VAL B CA 1
ATOM 641 C C . VAL A 1 82 ? -0.340 52.582 -13.330 1.00 25.75 80 VAL B C 1
ATOM 642 O O . VAL A 1 82 ? -0.488 51.418 -12.951 1.00 25.16 80 VAL B O 1
ATOM 646 N N . ASN A 1 83 ? -1.323 53.280 -13.890 1.00 27.76 81 ASN B N 1
ATOM 647 C CA . ASN A 1 83 ? -2.556 52.590 -14.266 1.00 32.95 81 ASN B CA 1
ATOM 648 C C . ASN A 1 83 ? -3.224 51.954 -13.048 1.00 33.75 81 ASN B C 1
ATOM 649 O O . ASN A 1 83 ? -3.670 50.804 -13.094 1.00 31.09 81 ASN B O 1
ATOM 654 N N . ASP A 1 84 ? -3.253 52.683 -11.932 1.00 29.80 82 ASP B N 1
ATOM 655 C CA . ASP A 1 84 ? -3.837 52.175 -10.694 1.00 35.35 82 ASP B CA 1
ATOM 656 C C . ASP A 1 84 ? -3.171 50.875 -10.244 1.00 36.66 82 ASP B C 1
ATOM 657 O O . ASP A 1 84 ? -3.813 50.005 -9.649 1.00 34.25 82 ASP B O 1
ATOM 662 N N . THR A 1 85 ? -1.881 50.724 -10.541 1.00 29.72 83 THR B N 1
ATOM 663 C CA . THR A 1 85 ? -1.081 49.627 -10.018 1.00 25.70 83 THR B CA 1
ATOM 664 C C . THR A 1 85 ? 0.180 50.201 -9.400 1.00 22.11 83 THR B C 1
ATOM 665 O O . THR A 1 85 ? 0.553 51.344 -9.659 1.00 21.87 83 THR B O 1
ATOM 669 N N . LEU A 1 86 ? 0.845 49.387 -8.587 1.00 22.62 84 LEU B N 1
ATOM 670 C CA . LEU A 1 86 ? 2.103 49.778 -7.952 1.00 23.16 84 LEU B CA 1
ATOM 671 C C . LEU A 1 86 ? 3.187 48.791 -8.359 1.00 19.85 84 LEU B C 1
ATOM 672 O O . LEU A 1 86 ? 3.429 47.793 -7.659 1.00 24.79 84 LEU B O 1
ATOM 677 N N . PRO A 1 87 ? 3.892 49.039 -9.454 1.00 19.71 85 PRO B N 1
ATOM 678 C CA . PRO A 1 87 ? 4.843 48.045 -9.959 1.00 20.59 85 PRO B CA 1
ATOM 679 C C . PRO A 1 87 ? 6.028 47.890 -9.022 1.00 22.53 85 PRO B C 1
ATOM 680 O O . PRO A 1 87 ? 6.501 48.868 -8.417 1.00 22.05 85 PRO B O 1
ATOM 684 N N . PRO A 1 88 ? 6.534 46.669 -8.872 1.00 20.77 86 PRO B N 1
ATOM 685 C CA . PRO A 1 88 ? 7.718 46.465 -8.033 1.00 23.65 86 PRO B CA 1
ATOM 686 C C . PRO A 1 88 ? 8.922 47.153 -8.649 1.00 22.80 86 PRO B C 1
ATOM 687 O O . PRO A 1 88 ? 9.027 47.277 -9.869 1.00 21.28 86 PRO B O 1
ATOM 691 N N . THR A 1 89 ? 9.854 47.572 -7.793 1.00 23.45 87 THR B N 1
ATOM 692 C CA . THR A 1 89 ? 11.054 48.231 -8.306 1.00 21.71 87 THR B CA 1
ATOM 693 C C . THR A 1 89 ? 11.946 47.272 -9.083 1.00 22.34 87 THR B C 1
ATOM 694 O O . THR A 1 89 ? 12.762 47.726 -9.891 1.00 23.39 87 THR B O 1
ATOM 698 N N . ALA A 1 90 ? 11.796 45.960 -8.885 1.00 18.83 88 ALA B N 1
ATOM 699 C CA . ALA A 1 90 ? 12.507 45.005 -9.725 1.00 19.02 88 ALA B CA 1
ATOM 700 C C . ALA A 1 90 ? 11.986 44.943 -11.160 1.00 18.88 88 ALA B C 1
ATOM 701 O O . ALA A 1 90 ? 12.674 44.371 -12.004 1.00 18.66 88 ALA B O 1
ATOM 703 N N . ALA A 1 91 ? 10.800 45.472 -11.456 1.00 18.92 89 ALA B N 1
ATOM 704 C CA . ALA A 1 91 ? 10.244 45.306 -12.797 1.00 17.93 89 ALA B CA 1
ATOM 705 C C . ALA A 1 91 ? 11.027 46.114 -13.832 1.00 18.55 89 ALA B C 1
ATOM 706 O O . ALA A 1 91 ? 11.614 47.160 -13.539 1.00 17.60 89 ALA B O 1
ATOM 708 N N . LEU A 1 92 ? 11.017 45.613 -15.059 1.00 16.54 90 LEU B N 1
ATOM 709 C CA . LEU A 1 92 ? 11.619 46.329 -16.178 1.00 17.18 90 LEU B CA 1
ATOM 710 C C . LEU A 1 92 ? 10.689 47.438 -16.650 1.00 17.58 90 LEU B C 1
ATOM 711 O O . LEU A 1 92 ? 9.486 47.225 -16.823 1.00 17.86 90 LEU B O 1
ATOM 716 N N . MET A 1 93 ? 11.259 48.620 -16.896 1.00 16.26 91 MET B N 1
ATOM 717 C CA . MET A 1 93 ? 10.463 49.690 -17.480 1.00 15.98 91 MET B CA 1
ATOM 718 C C . MET A 1 93 ? 9.893 49.282 -18.834 1.00 14.64 91 MET B C 1
ATOM 719 O O . MET A 1 93 ? 8.784 49.706 -19.180 1.00 17.31 91 MET B O 1
ATOM 724 N N . SER A 1 94 ? 10.639 48.490 -19.612 1.00 14.32 92 SER B N 1
ATOM 725 C CA . SER A 1 94 ? 10.150 48.032 -20.916 1.00 17.46 92 SER B CA 1
ATOM 726 C C . SER A 1 94 ? 8.870 47.214 -20.766 1.00 18.76 92 SER B C 1
ATOM 727 O O . SER A 1 94 ? 7.930 47.342 -21.569 1.00 16.92 92 SER B O 1
ATOM 730 N N . ALA A 1 95 ? 8.827 46.359 -19.745 1.00 18.47 93 ALA B N 1
ATOM 731 C CA . ALA A 1 95 ? 7.637 45.562 -19.463 1.00 21.03 93 ALA B CA 1
ATOM 732 C C . ALA A 1 95 ? 6.479 46.436 -19.000 1.00 18.93 93 ALA B C 1
ATOM 733 O O . ALA A 1 95 ? 5.330 46.224 -19.413 1.00 19.38 93 ALA B O 1
ATOM 735 N N . ILE A 1 96 ? 6.755 47.413 -18.132 1.00 15.81 94 ILE B N 1
ATOM 736 C CA . ILE A 1 96 ? 5.709 48.340 -17.705 1.00 14.23 94 ILE B CA 1
ATOM 737 C C . ILE A 1 96 ? 5.149 49.083 -18.911 1.00 17.75 94 ILE B C 1
ATOM 738 O O . ILE A 1 96 ? 3.933 49.219 -19.071 1.00 17.32 94 ILE B O 1
ATOM 743 N N . TYR A 1 97 ? 6.034 49.575 -19.772 1.00 15.31 95 TYR B N 1
ATOM 744 C CA . TYR A 1 97 ? 5.592 50.238 -20.991 1.00 18.09 95 TYR B CA 1
ATOM 745 C C . TYR A 1 97 ? 4.659 49.342 -21.793 1.00 18.23 95 TYR B C 1
ATOM 746 O O . TYR A 1 97 ? 3.566 49.758 -22.194 1.00 19.69 95 TYR B O 1
ATOM 755 N N . GLN A 1 98 ? 5.084 48.105 -22.054 1.00 17.22 96 GLN B N 1
ATOM 756 C CA . GLN A 1 98 ? 4.299 47.255 -22.945 1.00 15.42 96 GLN B CA 1
ATOM 757 C C . GLN A 1 98 ? 2.909 46.998 -22.381 1.00 19.85 96 GLN B C 1
ATOM 758 O O . GLN A 1 98 ? 1.925 46.943 -23.132 1.00 20.57 96 GLN B O 1
ATOM 764 N N . GLU A 1 99 ? 2.799 46.877 -21.060 1.00 17.76 97 GLU B N 1
ATOM 765 C CA . GLU A 1 99 ? 1.515 46.562 -20.445 1.00 19.97 97 GLU B CA 1
ATOM 766 C C . GLU A 1 99 ? 0.639 47.800 -20.290 1.00 24.14 97 GLU B C 1
ATOM 767 O O . GLU A 1 99 ? -0.588 47.721 -20.444 1.00 24.30 97 GLU B O 1
ATOM 773 N N . HIS A 1 100 ? 1.240 48.950 -19.971 1.00 17.03 98 HIS B N 1
ATOM 774 C CA . HIS A 1 100 ? 0.472 50.086 -19.487 1.00 18.79 98 HIS B CA 1
ATOM 775 C C . HIS A 1 100 ? 0.545 51.338 -20.354 1.00 18.69 98 HIS B C 1
ATOM 776 O O . HIS A 1 100 ? -0.025 52.368 -19.971 1.00 17.72 98 HIS B O 1
ATOM 783 N N . LYS A 1 101 ? 1.217 51.285 -21.498 1.00 16.56 99 LYS B N 1
ATOM 784 C CA . LYS A 1 101 ? 1.328 52.463 -22.350 1.00 16.03 99 LYS B CA 1
ATOM 785 C C . LYS A 1 101 ? -0.048 53.016 -22.723 1.00 18.80 99 LYS B C 1
ATOM 786 O O . LYS A 1 101 ? -1.024 52.277 -22.878 1.00 17.57 99 LYS B O 1
ATOM 792 N N . ASP A 1 102 ? -0.107 54.337 -22.857 1.00 16.44 100 ASP B N 1
ATOM 793 C CA . ASP A 1 102 ? -1.306 55.051 -23.255 1.00 19.76 100 ASP B CA 1
ATOM 794 C C . ASP A 1 102 ? -1.561 54.878 -24.753 1.00 17.84 100 ASP B C 1
ATOM 795 O O . ASP A 1 102 ? -0.658 54.564 -25.527 1.00 16.74 100 ASP B O 1
ATOM 800 N N . LYS A 1 103 ? -2.816 55.098 -25.160 1.00 17.16 101 LYS B N 1
ATOM 801 C CA . LYS A 1 103 ? -3.107 55.139 -26.593 1.00 18.84 101 LYS B CA 1
ATOM 802 C C . LYS A 1 103 ? -2.253 56.169 -27.321 1.00 16.09 101 LYS B C 1
ATOM 803 O O . LYS A 1 103 ? -2.031 56.029 -28.533 1.00 19.34 101 LYS B O 1
ATOM 809 N N . ASP A 1 104 ? -1.764 57.206 -26.625 1.00 15.99 102 ASP B N 1
ATOM 810 C CA . ASP A 1 104 ? -0.958 58.204 -27.311 1.00 15.87 102 ASP B CA 1
ATOM 811 C C . ASP A 1 104 ? 0.510 57.817 -27.391 1.00 17.74 102 ASP B C 1
ATOM 812 O O . ASP A 1 104 ? 1.308 58.600 -27.904 1.00 19.51 102 ASP B O 1
ATOM 817 N N . GLY A 1 105 ? 0.881 56.631 -26.898 1.00 16.87 103 GLY B N 1
ATOM 818 C CA . GLY A 1 105 ? 2.240 56.133 -27.015 1.00 16.40 103 GLY B CA 1
ATOM 819 C C . GLY A 1 105 ? 3.173 56.477 -25.869 1.00 16.59 103 GLY B C 1
ATOM 820 O O . GLY A 1 105 ? 4.274 55.911 -25.800 1.00 17.58 103 GLY B O 1
ATOM 821 N N . PHE A 1 106 ? 2.787 57.389 -24.988 1.00 17.17 104 PHE B N 1
ATOM 822 C CA . PHE A 1 106 ? 3.547 57.638 -23.767 1.00 14.30 104 PHE B CA 1
ATOM 823 C C . PHE A 1 106 ? 3.201 56.615 -22.684 1.00 15.37 104 PHE B C 1
ATOM 824 O O . PHE A 1 106 ? 2.117 56.031 -22.658 1.00 17.66 104 PHE B O 1
ATOM 832 N N . LEU A 1 107 ? 4.123 56.457 -21.736 1.00 14.44 105 LEU B N 1
ATOM 833 C CA . LEU A 1 107 ? 3.830 55.797 -20.467 1.00 13.76 105 LEU B CA 1
ATOM 834 C C . LEU A 1 107 ? 3.608 56.889 -19.424 1.00 15.71 105 LEU B C 1
ATOM 835 O O . LEU A 1 107 ? 4.486 57.732 -19.222 1.00 18.05 105 LEU B O 1
ATOM 840 N N . TYR A 1 108 ? 2.448 56.873 -18.780 1.00 15.07 106 TYR B N 1
ATOM 841 C CA . TYR A 1 108 ? 2.097 57.848 -17.749 1.00 15.91 106 TYR B CA 1
ATOM 842 C C . TYR A 1 108 ? 2.327 57.256 -16.369 1.00 16.98 106 TYR B C 1
ATOM 843 O O . TYR A 1 108 ? 1.774 56.200 -16.047 1.00 19.96 106 TYR B O 1
ATOM 852 N N . VAL A 1 109 ? 3.108 57.946 -15.549 1.00 18.00 107 VAL B N 1
ATOM 853 C CA . VAL A 1 109 ? 3.314 57.515 -14.172 1.00 16.95 107 VAL B CA 1
ATOM 854 C C . VAL A 1 109 ? 3.038 58.697 -13.254 1.00 18.63 107 VAL B C 1
ATOM 855 O O . VAL A 1 109 ? 3.147 59.860 -13.658 1.00 18.79 107 VAL B O 1
ATOM 859 N N . THR A 1 110 ? 2.641 58.389 -12.020 1.00 18.74 108 THR B N 1
ATOM 860 C CA . THR A 1 110 ? 2.491 59.408 -10.997 1.00 20.35 108 THR B CA 1
ATOM 861 C C . THR A 1 110 ? 3.276 58.952 -9.778 1.00 19.78 108 THR B C 1
ATOM 862 O O . THR A 1 110 ? 3.476 57.754 -9.557 1.00 19.10 108 THR B O 1
ATOM 866 N N . TYR A 1 111 ? 3.787 59.917 -9.033 1.00 18.48 109 TYR B N 1
ATOM 867 C CA . TYR A 1 111 ? 4.536 59.597 -7.828 1.00 18.67 109 TYR B CA 1
ATOM 868 C C . TYR A 1 111 ? 3.893 60.244 -6.606 1.00 21.69 109 TYR B C 1
ATOM 869 O O . TYR A 1 111 ? 3.258 61.298 -6.690 1.00 21.71 109 TYR B O 1
ATOM 878 N N . SER A 1 112 ? 4.067 59.596 -5.456 1.00 19.80 110 SER B N 1
ATOM 879 C CA . SER A 1 112 ? 3.360 59.997 -4.253 1.00 18.83 110 SER B CA 1
ATOM 880 C C . SER A 1 112 ? 4.227 59.660 -3.060 1.00 19.26 110 SER B C 1
ATOM 881 O O . SER A 1 112 ? 5.054 58.751 -3.127 1.00 18.17 110 SER B O 1
ATOM 884 N N . GLY A 1 113 ? 4.020 60.391 -1.963 1.00 21.63 111 GLY B N 1
ATOM 885 C CA . GLY A 1 113 ? 4.598 59.962 -0.709 1.00 23.49 111 GLY B CA 1
ATOM 886 C C . GLY A 1 113 ? 3.763 58.977 0.079 1.00 25.53 111 GLY B C 1
ATOM 887 O O . GLY A 1 1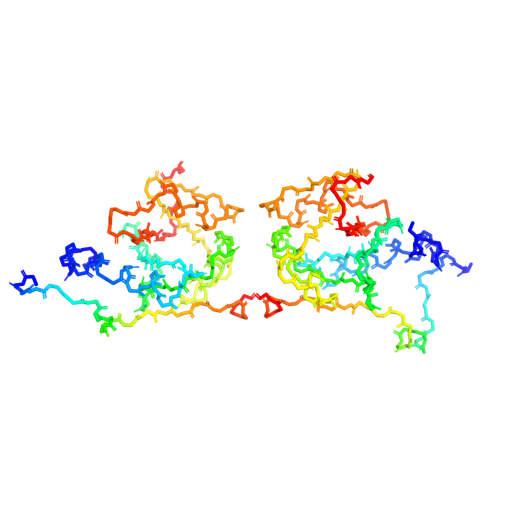13 ? 4.209 58.526 1.140 1.00 23.57 111 GLY B O 1
ATOM 888 N N . GLU A 1 114 ? 2.567 58.625 -0.402 1.00 23.11 112 GLU B N 1
ATOM 889 C CA . GLU A 1 114 ? 1.664 57.710 0.286 1.00 25.84 112 GLU B CA 1
ATOM 890 C C . GLU A 1 114 ? 1.354 56.520 -0.608 1.00 26.06 112 GLU B C 1
ATOM 891 O O . GLU A 1 114 ? 1.191 56.672 -1.822 1.00 26.75 112 GLU B O 1
ATOM 897 N N . ASN A 1 115 ? 1.266 55.338 -0.008 1.00 24.34 113 ASN B N 1
ATOM 898 C CA . ASN A 1 115 ? 0.937 54.120 -0.747 1.00 22.42 113 ASN B CA 1
ATOM 899 C C . ASN A 1 115 ? -0.561 53.890 -0.590 1.00 29.94 113 ASN B C 1
ATOM 900 O O . ASN A 1 115 ? -1.029 53.444 0.461 1.00 27.36 113 ASN B O 1
ATOM 905 N N . THR A 1 116 ? -1.313 54.208 -1.646 1.00 29.00 114 THR B N 1
ATOM 906 C CA . THR A 1 116 ? -2.767 54.110 -1.596 1.00 31.63 114 THR B CA 1
ATOM 907 C C . THR A 1 116 ? -3.258 52.673 -1.446 1.00 36.80 114 THR B C 1
ATOM 908 O O . THR A 1 116 ? -4.414 52.468 -1.062 1.00 35.68 114 THR B O 1
ATOM 912 N N . PHE A 1 117 ? -2.416 51.677 -1.741 1.00 30.85 115 PHE B N 1
ATOM 913 C CA . PHE A 1 117 ? -2.791 50.275 -1.574 1.00 32.56 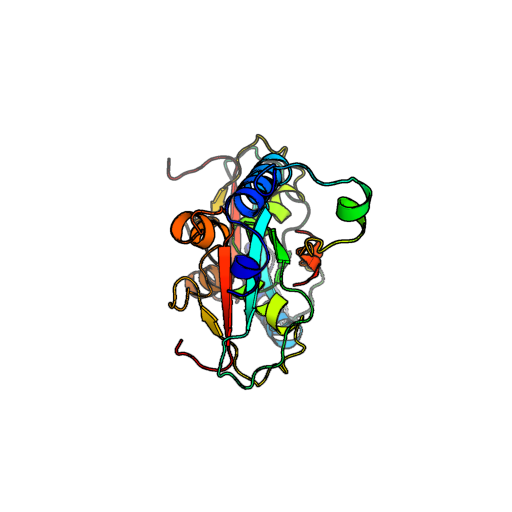115 PHE B CA 1
ATOM 914 C C . PHE A 1 117 ? -2.631 49.774 -0.145 1.00 32.51 115 PHE B C 1
ATOM 915 O O . PHE A 1 117 ? -2.951 48.610 0.128 1.00 38.32 115 PHE B O 1
ATOM 923 N N . GLY A 1 118 ? -2.131 50.598 0.766 1.00 32.01 116 GLY B N 1
ATOM 924 C CA . GLY A 1 118 ? -2.019 50.195 2.152 1.00 37.08 116 GLY B CA 1
ATOM 925 C C . GLY A 1 118 ? -3.355 50.246 2.876 1.00 41.29 116 GLY B C 1
ATOM 926 O O . GLY A 1 118 ? -3.555 49.558 3.881 1.00 35.77 116 GLY B O 1
ATOM 927 N N . SER B 1 5 ? 36.664 26.159 -12.694 1.00 52.26 3 SER A N 1
ATOM 928 C CA . SER B 1 5 ? 37.096 27.535 -12.469 1.00 42.15 3 SER A CA 1
ATOM 929 C C . SER B 1 5 ? 38.600 27.619 -12.219 1.00 40.68 3 SER A C 1
ATOM 930 O O . SER B 1 5 ? 39.114 27.051 -11.257 1.00 38.86 3 SER A O 1
ATOM 933 N N . THR B 1 6 ? 39.315 28.331 -13.089 1.00 37.12 4 THR A N 1
ATOM 934 C CA . THR B 1 6 ? 40.729 28.544 -12.827 1.00 39.29 4 THR A CA 1
ATOM 935 C C . THR B 1 6 ? 40.943 29.529 -11.684 1.00 28.80 4 THR A C 1
ATOM 936 O O . THR B 1 6 ? 41.941 29.421 -10.973 1.00 28.87 4 THR A O 1
ATOM 940 N N . PHE B 1 7 ? 40.031 30.487 -11.486 1.00 29.89 5 PHE A N 1
ATOM 941 C CA . PHE B 1 7 ? 40.128 31.344 -10.307 1.00 29.47 5 PHE A CA 1
ATOM 942 C C . PHE B 1 7 ? 40.148 30.496 -9.041 1.00 26.70 5 PHE A C 1
ATOM 943 O O . PHE B 1 7 ? 40.958 30.727 -8.137 1.00 29.24 5 PHE A O 1
ATOM 951 N N . LYS B 1 8 ? 39.259 29.502 -8.963 1.00 27.47 6 LYS A N 1
ATOM 952 C CA . LYS B 1 8 ? 39.229 28.638 -7.785 1.00 26.88 6 LYS A CA 1
ATOM 953 C C . LYS B 1 8 ? 40.513 27.837 -7.638 1.00 27.74 6 LYS A C 1
ATOM 954 O O . LYS B 1 8 ? 40.935 27.546 -6.515 1.00 26.05 6 LYS A O 1
ATOM 960 N N . SER B 1 9 ? 41.141 27.445 -8.752 1.00 29.07 7 SER A N 1
ATOM 961 C CA . SER B 1 9 ? 42.379 26.684 -8.649 1.00 30.32 7 SER A CA 1
ATOM 962 C C . SER B 1 9 ? 43.579 27.560 -8.316 1.00 30.59 7 SER A C 1
ATOM 963 O O . SER B 1 9 ? 44.593 27.045 -7.838 1.00 29.76 7 SER A O 1
ATOM 966 N N . GLU B 1 10 ? 43.489 28.869 -8.536 1.00 25.83 8 GLU A N 1
ATOM 967 C CA . GLU B 1 10 ? 44.640 29.735 -8.325 1.00 28.35 8 GLU A CA 1
ATOM 968 C C . GLU B 1 10 ? 44.749 30.248 -6.899 1.00 29.19 8 GLU A C 1
ATOM 969 O O . GLU B 1 10 ? 45.847 30.638 -6.480 1.00 27.68 8 GLU A O 1
ATOM 975 N N . TYR B 1 11 ? 43.645 30.267 -6.152 1.00 27.65 9 TYR A N 1
ATOM 976 C CA . TYR B 1 11 ? 43.635 30.794 -4.796 1.00 23.82 9 TYR A CA 1
ATOM 977 C C . TYR B 1 11 ? 42.892 29.823 -3.892 1.00 20.81 9 TYR A C 1
ATOM 978 O O . TYR B 1 11 ? 41.834 29.294 -4.269 1.00 22.41 9 TYR A O 1
ATOM 987 N N . PRO B 1 12 ? 43.413 29.567 -2.699 1.00 25.33 10 PRO A N 1
ATOM 988 C CA . PRO B 1 12 ? 42.727 28.646 -1.795 1.00 22.42 10 PRO A CA 1
ATOM 989 C C . PRO B 1 12 ? 41.396 29.215 -1.328 1.00 21.41 10 PRO A C 1
ATOM 990 O O . PRO B 1 12 ? 41.207 30.429 -1.244 1.00 20.33 10 PRO A O 1
ATOM 994 N N . PHE B 1 13 ? 40.480 28.302 -0.999 1.00 21.02 11 PHE A N 1
ATOM 995 C CA . PHE B 1 13 ? 39.160 28.680 -0.507 1.00 20.42 11 PHE A CA 1
ATOM 996 C C . PHE B 1 13 ? 39.220 29.777 0.551 1.00 23.15 11 PHE A C 1
ATOM 997 O O . PHE B 1 13 ? 38.482 30.761 0.473 1.00 20.69 11 PHE A O 1
ATOM 1005 N N . GLU B 1 14 ? 40.080 29.626 1.571 1.00 22.13 12 GLU A N 1
ATOM 1006 C CA . GLU B 1 14 ? 40.040 30.581 2.677 1.00 21.65 12 GLU A CA 1
ATOM 1007 C C . GLU B 1 14 ? 40.403 31.992 2.240 1.00 21.20 12 GLU A C 1
ATOM 1008 O O . GLU B 1 14 ? 39.915 32.971 2.826 1.00 21.88 12 GLU A O 1
ATOM 1014 N N . LYS B 1 15 ? 41.301 32.124 1.268 1.00 20.17 13 LYS A N 1
ATOM 1015 C CA . LYS B 1 15 ? 41.658 33.454 0.789 1.00 23.74 13 LYS A CA 1
ATOM 1016 C C . LYS B 1 15 ? 40.523 34.074 -0.019 1.00 23.65 13 LYS A C 1
ATOM 1017 O O . LYS B 1 15 ? 40.262 35.277 0.091 1.00 21.92 13 LYS A O 1
ATOM 1023 N N . ARG B 1 16 ? 39.834 33.268 -0.832 1.00 21.80 14 ARG A N 1
ATOM 1024 C CA . ARG B 1 16 ? 38.688 33.791 -1.579 1.00 19.96 14 ARG A CA 1
ATOM 1025 C C . ARG B 1 16 ? 37.550 34.176 -0.643 1.00 19.72 14 ARG A C 1
ATOM 1026 O O . ARG B 1 16 ? 36.925 35.230 -0.813 1.00 22.75 14 ARG A O 1
ATOM 1034 N N . LYS B 1 17 ? 37.281 33.347 0.369 1.00 22.36 15 LYS A N 1
ATOM 1035 C CA . LYS B 1 17 ? 36.199 33.663 1.297 1.00 21.76 15 LYS A CA 1
ATOM 1036 C C . LYS B 1 17 ? 36.492 34.938 2.075 1.00 26.71 15 LYS A C 1
ATOM 1037 O O . LYS B 1 17 ? 35.599 35.768 2.285 1.00 23.57 15 LYS A O 1
ATOM 1041 N N . ALA B 1 18 ? 37.742 35.114 2.517 1.00 26.58 16 ALA A N 1
ATOM 1042 C CA . ALA B 1 18 ? 38.091 36.332 3.237 1.00 25.88 16 ALA A CA 1
ATOM 1043 C C . ALA B 1 18 ? 37.941 37.555 2.341 1.00 26.14 16 ALA A C 1
ATOM 1044 O O . ALA B 1 18 ? 37.513 38.619 2.800 1.00 23.99 16 ALA A O 1
ATOM 1046 N N . GLU B 1 19 ? 38.261 37.415 1.050 1.00 23.32 17 GLU A N 1
ATOM 1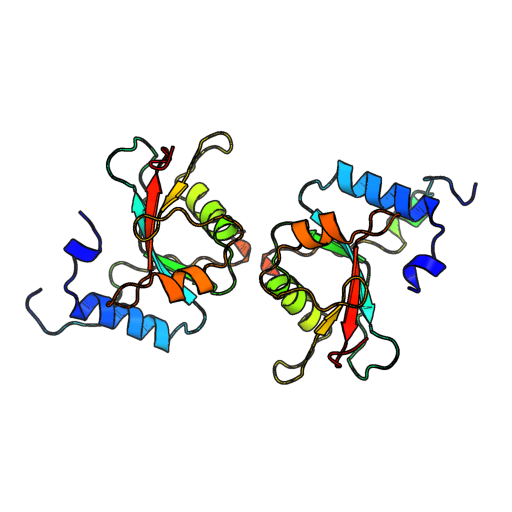047 C CA . GLU B 1 19 ? 38.156 38.557 0.143 1.00 23.89 17 GLU A CA 1
ATOM 1048 C C . GLU B 1 19 ? 36.701 38.957 -0.087 1.00 23.74 17 GLU A C 1
ATOM 1049 O O . GLU B 1 19 ? 36.367 40.147 -0.066 1.00 24.64 17 GLU A O 1
ATOM 1055 N N . SER B 1 20 ? 35.822 37.985 -0.322 1.00 25.39 18 SER A N 1
ATOM 1056 C CA . SER B 1 20 ? 34.416 38.328 -0.515 1.00 24.55 18 SER A CA 1
ATOM 1057 C C . SER B 1 20 ? 33.822 38.932 0.749 1.00 27.35 18 SER A C 1
ATOM 1058 O O . SER B 1 20 ? 32.952 39.812 0.675 1.00 26.44 18 SER A O 1
ATOM 1061 N N . GLU B 1 21 ? 34.287 38.489 1.920 1.00 25.22 19 GLU A N 1
ATOM 1062 C CA . GLU B 1 21 ? 33.819 39.082 3.170 1.00 25.41 19 GLU A CA 1
ATOM 1063 C C . GLU B 1 21 ? 34.229 40.544 3.276 1.00 28.15 19 GLU A C 1
ATOM 1064 O O . GLU B 1 21 ? 33.432 41.389 3.709 1.00 29.93 19 GLU A O 1
ATOM 1070 N N . ARG B 1 22 ? 35.469 40.869 2.889 1.00 24.87 20 ARG A N 1
ATOM 1071 C CA . ARG B 1 22 ? 35.900 42.264 2.905 1.00 31.75 20 ARG A CA 1
ATOM 1072 C C . ARG B 1 22 ? 35.060 43.099 1.955 1.00 31.50 20 ARG A C 1
ATOM 1073 O O . ARG B 1 22 ? 34.682 44.233 2.277 1.00 30.85 20 ARG A O 1
ATOM 1081 N N . ILE B 1 23 ? 34.778 42.555 0.768 1.00 27.79 21 ILE A N 1
ATOM 1082 C CA . ILE B 1 23 ? 33.967 43.253 -0.227 1.00 25.70 21 ILE A CA 1
ATOM 1083 C C . ILE B 1 23 ? 32.565 43.510 0.301 1.00 31.51 21 ILE A C 1
ATOM 1084 O O . ILE B 1 23 ? 32.009 44.601 0.122 1.00 34.21 21 ILE A O 1
ATOM 1089 N N . ALA B 1 24 ? 31.967 42.514 0.957 1.00 29.12 22 ALA A N 1
ATOM 1090 C CA . ALA B 1 24 ? 30.657 42.723 1.565 1.00 29.63 22 ALA A CA 1
ATOM 1091 C C . ALA B 1 24 ? 30.684 43.890 2.547 1.00 35.73 22 ALA A C 1
ATOM 1092 O O . ALA B 1 24 ? 29.736 44.681 2.614 1.00 36.57 22 ALA A O 1
ATOM 1094 N N . ASP B 1 25 ? 31.766 44.018 3.317 1.00 32.11 23 ASP A N 1
ATOM 1095 C CA . ASP B 1 25 ? 31.824 45.071 4.327 1.00 34.58 23 ASP A CA 1
ATOM 1096 C C . ASP B 1 25 ? 32.046 46.445 3.697 1.00 36.88 23 ASP A C 1
ATOM 1097 O O . ASP B 1 25 ? 31.437 47.435 4.119 1.00 41.37 23 ASP A O 1
ATOM 1099 N N . ARG B 1 26 ? 32.910 46.526 2.690 1.00 30.56 24 ARG A N 1
ATOM 1100 C CA . ARG B 1 26 ? 33.290 47.799 2.089 1.00 34.70 24 ARG A CA 1
ATOM 1101 C C . ARG B 1 26 ? 32.325 48.278 1.014 1.00 35.21 24 ARG A C 1
ATOM 1102 O O . ARG B 1 26 ? 32.130 49.492 0.872 1.00 34.32 24 ARG A O 1
ATOM 1104 N N . PHE B 1 27 ? 31.738 47.363 0.243 1.00 32.93 25 PHE A N 1
ATOM 1105 C CA . PHE B 1 27 ? 30.893 47.698 -0.906 1.00 32.42 25 PHE A CA 1
ATOM 1106 C C . PHE B 1 27 ? 29.570 46.960 -0.782 1.00 34.81 25 PHE A C 1
ATOM 1107 O O . PHE B 1 27 ? 29.306 46.003 -1.518 1.00 32.97 25 PHE A O 1
ATOM 1115 N N . PRO B 1 28 ? 28.700 47.398 0.126 1.00 29.09 26 PRO A N 1
ATOM 1116 C CA . PRO B 1 28 ? 27.442 46.673 0.334 1.00 37.38 26 PRO A CA 1
ATOM 1117 C C . PRO B 1 28 ? 26.500 46.722 -0.858 1.00 31.64 26 PRO A C 1
ATOM 1118 O O . PRO B 1 28 ? 25.571 45.912 -0.915 1.00 35.64 26 PRO A O 1
ATOM 1122 N N . ASN B 1 29 ? 26.690 47.639 -1.805 1.00 30.50 27 ASN A N 1
ATOM 1123 C CA . ASN B 1 29 ? 25.814 47.693 -2.967 1.00 31.67 27 ASN A CA 1
ATOM 1124 C C . ASN B 1 29 ? 26.506 47.191 -4.225 1.00 32.32 27 ASN A C 1
ATOM 1125 O O . ASN B 1 29 ? 26.067 47.494 -5.340 1.00 29.20 27 ASN A O 1
ATOM 1130 N N . ARG B 1 30 ? 27.562 46.402 -4.062 1.00 24.64 28 ARG A N 1
ATOM 1131 C CA . ARG B 1 30 ? 28.206 45.725 -5.170 1.00 23.63 28 ARG A CA 1
ATOM 1132 C C . ARG B 1 30 ? 28.256 44.223 -4.917 1.00 26.25 28 ARG A C 1
ATOM 1133 O O . ARG B 1 30 ? 28.172 43.756 -3.772 1.00 24.95 28 ARG A O 1
ATOM 1141 N N . ILE B 1 31 ? 28.382 43.495 -6.022 1.00 21.43 29 ILE A N 1
ATOM 1142 C CA . ILE B 1 31 ? 28.417 42.037 -6.055 1.00 22.51 29 ILE A CA 1
ATOM 1143 C C . ILE B 1 31 ? 29.792 41.626 -6.561 1.00 21.84 29 ILE A C 1
ATOM 1144 O O . ILE B 1 31 ? 30.214 42.104 -7.615 1.00 21.90 29 ILE A O 1
ATOM 1149 N N . PRO B 1 32 ? 30.515 40.730 -5.875 1.00 20.87 30 PRO A N 1
ATOM 1150 C CA . PRO B 1 32 ? 31.781 40.231 -6.431 1.00 20.40 30 PRO A CA 1
ATOM 1151 C C . PRO B 1 32 ? 31.557 39.060 -7.374 1.00 21.12 30 PRO A C 1
ATOM 1152 O O . PRO B 1 32 ? 31.072 37.999 -6.963 1.00 21.28 30 PRO A O 1
ATOM 1156 N N . VAL B 1 33 ? 31.914 39.241 -8.640 1.00 18.94 31 VAL A N 1
ATOM 1157 C CA . VAL B 1 33 ? 31.607 38.281 -9.692 1.00 18.61 31 VAL A CA 1
ATOM 1158 C C . VAL B 1 33 ? 32.896 37.816 -10.349 1.00 22.20 31 VAL A C 1
ATOM 1159 O O . VAL B 1 33 ? 33.773 38.628 -10.669 1.00 21.96 31 VAL A O 1
ATOM 1163 N N . ILE B 1 34 ? 32.985 36.513 -10.592 1.00 18.45 32 ILE A N 1
ATOM 1164 C CA . ILE B 1 34 ? 34.041 35.925 -11.402 1.00 18.16 32 ILE A CA 1
ATOM 1165 C C . ILE B 1 34 ? 33.413 35.515 -12.720 1.00 21.67 32 ILE A C 1
ATOM 1166 O O . ILE B 1 34 ? 32.494 34.694 -12.732 1.00 22.43 32 ILE A O 1
ATOM 1171 N N . CYS B 1 35 ? 33.922 36.053 -13.822 1.00 21.03 33 CYS A N 1
ATOM 1172 C CA . CYS B 1 35 ? 33.337 35.829 -15.145 1.00 24.59 33 CYS A CA 1
ATOM 1173 C C . CYS B 1 35 ? 34.383 35.170 -16.042 1.00 26.81 33 CYS A C 1
ATOM 1174 O O . CYS B 1 35 ? 35.416 35.780 -16.346 1.00 27.82 33 CYS A O 1
ATOM 1177 N N . GLU B 1 36 ? 34.123 33.920 -16.456 1.00 25.82 34 GLU A N 1
ATOM 1178 C CA . GLU B 1 36 ? 35.081 33.119 -17.211 1.00 27.20 34 GLU A CA 1
ATOM 1179 C C . GLU B 1 36 ? 34.426 32.522 -18.453 1.00 29.14 34 GLU A C 1
ATOM 1180 O O . GLU B 1 36 ? 33.219 32.275 -18.480 1.00 25.62 34 GLU A O 1
ATOM 1186 N N . LYS B 1 37 ? 35.242 32.270 -19.477 1.00 29.92 35 LYS A N 1
ATOM 1187 C CA . LYS B 1 37 ? 34.740 31.751 -20.745 1.00 28.60 35 LYS A CA 1
ATOM 1188 C C . LYS B 1 37 ? 34.453 30.253 -20.657 1.00 32.50 35 LYS A C 1
ATOM 1189 O O . LYS B 1 37 ? 35.223 29.490 -20.066 1.00 36.02 35 LYS A O 1
ATOM 1195 N N . ALA B 1 38 ? 33.335 29.833 -21.251 1.00 30.86 36 ALA A N 1
ATOM 1196 C CA . ALA B 1 38 ? 33.012 28.413 -21.314 1.00 37.47 36 ALA A CA 1
ATOM 1197 C C . ALA B 1 38 ? 34.097 27.654 -22.067 1.00 41.16 36 ALA A C 1
ATOM 1198 O O . ALA B 1 38 ? 34.637 28.137 -23.066 1.00 39.43 36 ALA A O 1
ATOM 1200 N N . GLU B 1 39 ? 34.393 26.444 -21.586 1.00 44.81 37 GLU A N 1
ATOM 1201 C CA . GLU B 1 39 ? 35.548 25.688 -22.063 1.00 52.11 37 GLU A CA 1
ATOM 1202 C C . GLU B 1 39 ? 35.557 25.547 -23.585 1.00 44.98 37 GLU A C 1
ATOM 1203 O O . GLU B 1 39 ? 36.474 26.027 -24.261 1.00 50.77 37 GLU A O 1
ATOM 1205 N N . LYS B 1 40 ? 34.542 24.887 -24.140 1.00 47.92 38 LYS A N 1
ATOM 1206 C CA . LYS B 1 40 ? 34.538 24.484 -25.549 1.00 48.08 38 LYS A CA 1
ATOM 1207 C C . LYS B 1 40 ? 33.785 25.461 -26.443 1.00 50.07 38 LYS A C 1
ATOM 1208 O O . LYS B 1 40 ? 33.116 25.042 -27.391 1.00 54.46 38 LYS A O 1
ATOM 1210 N N . SER B 1 41 ? 33.880 26.764 -26.190 1.00 47.28 39 SER A N 1
ATOM 1211 C CA . SER B 1 41 ? 33.158 27.760 -26.969 1.00 42.20 39 SER A CA 1
ATOM 1212 C C . SER B 1 41 ? 34.132 28.612 -27.771 1.00 42.29 39 SER A C 1
ATOM 1213 O O . SER B 1 41 ? 35.208 28.967 -27.284 1.00 44.35 39 SER A O 1
ATOM 1216 N N . ASP B 1 42 ? 33.738 28.941 -29.003 1.00 40.82 40 ASP A N 1
ATOM 1217 C CA . ASP B 1 42 ? 34.527 29.734 -29.936 1.00 42.68 40 ASP A CA 1
ATOM 1218 C C . ASP B 1 42 ? 34.462 31.232 -29.644 1.00 42.17 40 ASP A C 1
ATOM 1219 O O . ASP B 1 42 ? 34.997 32.038 -30.411 1.00 48.01 40 ASP A O 1
ATOM 1224 N N . ILE B 1 43 ? 33.823 31.621 -28.550 1.00 38.02 41 ILE A N 1
ATOM 1225 C CA . ILE B 1 43 ? 33.606 33.028 -28.230 1.00 37.58 41 ILE A CA 1
ATOM 1226 C C . ILE B 1 43 ? 34.927 33.657 -27.797 1.00 36.61 41 ILE A C 1
ATOM 1227 O O . ILE B 1 43 ? 35.768 32.967 -27.206 1.00 36.33 41 ILE A O 1
ATOM 1232 N N . PRO B 1 44 ? 35.163 34.942 -28.072 1.00 34.48 42 PRO A N 1
ATOM 1233 C CA . PRO B 1 44 ? 36.442 35.554 -27.690 1.00 35.84 42 PRO A CA 1
ATOM 1234 C C . PRO B 1 44 ? 36.691 35.455 -26.192 1.00 38.15 42 PRO A C 1
ATOM 1235 O O . PRO B 1 44 ? 35.758 35.422 -25.386 1.00 31.94 42 PRO A O 1
ATOM 1239 N N . GLU B 1 45 ? 37.972 35.417 -25.827 1.00 35.20 43 GLU A N 1
ATOM 1240 C CA . GLU B 1 45 ? 38.374 35.400 -24.427 1.00 37.24 43 GLU A CA 1
ATOM 1241 C C . GLU B 1 45 ? 38.257 36.797 -23.825 1.00 33.24 43 GLU A C 1
ATOM 1242 O O . GLU B 1 45 ? 38.277 37.814 -24.526 1.00 37.53 43 GLU A O 1
ATOM 1248 N N . ILE B 1 46 ? 38.123 36.838 -22.509 1.00 29.40 44 ILE A N 1
ATOM 1249 C CA . ILE B 1 46 ? 37.969 38.093 -21.782 1.00 31.75 44 ILE A CA 1
ATOM 1250 C C . ILE B 1 46 ? 39.292 38.431 -21.105 1.00 30.40 44 ILE A C 1
ATOM 1251 O O . ILE B 1 46 ? 40.013 37.538 -20.648 1.00 31.80 44 ILE A O 1
ATOM 1256 N N . ASP B 1 47 ? 39.616 39.724 -21.046 1.00 29.33 45 ASP A N 1
ATOM 1257 C CA . ASP B 1 47 ? 40.925 40.138 -20.546 1.00 30.93 45 ASP A CA 1
ATOM 1258 C C . ASP B 1 47 ? 40.995 40.088 -19.025 1.00 36.47 45 ASP A C 1
ATOM 1259 O O . ASP B 1 47 ? 42.053 39.786 -18.458 1.00 33.51 45 ASP A O 1
ATOM 1264 N N . LYS B 1 48 ? 39.893 40.394 -18.351 1.00 30.78 46 LYS A N 1
ATOM 1265 C CA . LYS B 1 48 ? 39.831 40.373 -16.897 1.00 30.34 46 LYS A CA 1
ATOM 1266 C C . LYS B 1 48 ? 38.650 39.514 -16.481 1.00 30.14 46 LYS A C 1
ATOM 1267 O O . LYS B 1 48 ? 37.641 39.435 -17.190 1.00 26.40 46 LYS A O 1
ATOM 1271 N N . ARG B 1 49 ? 38.782 38.862 -15.327 1.00 26.38 47 ARG A N 1
ATOM 1272 C CA . ARG B 1 49 ? 37.755 37.953 -14.853 1.00 23.07 47 ARG A CA 1
ATOM 1273 C C . ARG B 1 49 ? 37.116 38.363 -13.530 1.00 24.21 47 ARG A C 1
ATOM 1274 O O . ARG B 1 49 ? 36.062 37.817 -13.193 1.00 22.40 47 ARG A O 1
ATOM 1282 N N . LYS B 1 50 ? 37.705 39.308 -12.791 1.00 21.35 48 LYS A N 1
ATOM 1283 C CA . LYS B 1 50 ? 37.253 39.699 -11.452 1.00 23.39 48 LYS A CA 1
ATOM 1284 C C . LYS B 1 50 ? 36.533 41.043 -11.495 1.00 22.92 48 LYS A C 1
ATOM 1285 O O . LYS B 1 50 ? 37.155 42.070 -11.796 1.00 24.27 48 LYS A O 1
ATOM 1291 N N . TYR B 1 51 ? 35.237 41.049 -11.165 1.00 21.71 49 TYR A N 1
ATOM 1292 C CA . TYR B 1 51 ? 34.411 42.241 -11.316 1.00 21.85 49 TYR A CA 1
ATOM 1293 C C . TYR B 1 51 ? 33.667 42.575 -10.038 1.00 22.90 49 TYR A C 1
ATOM 1294 O O . TYR B 1 51 ? 33.248 41.692 -9.290 1.00 22.24 49 TYR A O 1
ATOM 1303 N N . LEU B 1 52 ? 33.503 43.875 -9.797 1.00 20.32 50 LEU A N 1
ATOM 1304 C CA . LEU B 1 52 ? 32.596 44.378 -8.770 1.00 22.55 50 LEU A CA 1
ATOM 1305 C C . LEU B 1 52 ? 31.419 45.003 -9.502 1.00 23.74 50 LEU A C 1
ATOM 1306 O O . LEU B 1 52 ? 31.578 46.043 -10.144 1.00 23.84 50 LEU A O 1
ATOM 1311 N N . VAL B 1 53 ? 30.250 44.394 -9.370 1.00 19.86 51 VAL A N 1
ATOM 1312 C CA . VAL B 1 53 ? 29.078 44.702 -10.186 1.00 20.35 51 VAL A CA 1
ATOM 1313 C C . VAL B 1 53 ? 28.044 45.419 -9.325 1.00 20.79 51 VAL A C 1
ATOM 1314 O O . VAL B 1 53 ? 27.749 44.957 -8.216 1.00 21.49 51 VAL A O 1
ATOM 1318 N N . PRO B 1 54 ? 27.466 46.527 -9.783 1.00 21.58 52 PRO A N 1
ATOM 1319 C CA . PRO B 1 54 ? 26.356 47.122 -9.027 1.00 20.84 52 PRO A CA 1
ATOM 1320 C C . PRO B 1 54 ? 25.257 46.091 -8.821 1.00 22.88 52 PRO A C 1
ATOM 1321 O O . PRO B 1 54 ? 24.848 45.407 -9.759 1.00 20.64 52 PRO A O 1
ATOM 1325 N N . ALA B 1 55 ? 24.812 45.949 -7.567 1.00 24.64 53 ALA A N 1
ATOM 1326 C CA . ALA B 1 55 ? 23.855 44.891 -7.262 1.00 24.98 53 ALA A CA 1
ATOM 1327 C C . ALA B 1 55 ? 22.493 45.146 -7.890 1.00 24.53 53 ALA A C 1
ATOM 1328 O O . ALA B 1 55 ? 21.696 44.210 -8.001 1.00 28.53 53 ALA A O 1
ATOM 1330 N N . ASP B 1 56 ? 22.216 46.383 -8.313 1.00 23.23 54 ASP A N 1
ATOM 1331 C CA . ASP B 1 56 ? 20.938 46.720 -8.937 1.00 21.27 54 ASP A CA 1
ATOM 1332 C C . ASP B 1 56 ? 20.863 46.369 -10.421 1.00 19.43 54 ASP A C 1
ATOM 1333 O O . ASP B 1 56 ? 19.780 46.479 -11.012 1.00 18.91 54 ASP A O 1
ATOM 1338 N N . LEU B 1 57 ? 21.971 45.993 -11.060 1.00 19.03 55 LEU A N 1
ATOM 1339 C CA . LEU B 1 57 ? 21.905 45.661 -12.483 1.00 16.31 55 LEU A CA 1
ATOM 1340 C C . LEU B 1 57 ? 21.040 44.431 -12.723 1.00 19.86 55 LEU A C 1
ATOM 1341 O O . LEU B 1 57 ? 21.009 43.491 -11.914 1.00 19.44 55 LEU A O 1
ATOM 1346 N N . THR B 1 58 ? 20.372 44.419 -13.874 1.00 16.85 56 THR A N 1
ATOM 1347 C CA . THR B 1 58 ? 19.731 43.198 -14.326 1.00 18.53 56 THR A CA 1
ATOM 1348 C C . THR B 1 58 ? 20.757 42.296 -14.984 1.00 18.43 56 THR A C 1
ATOM 1349 O O . THR B 1 58 ? 21.837 42.732 -15.379 1.00 17.22 56 THR A O 1
ATOM 1353 N N . VAL B 1 59 ? 20.383 41.027 -15.150 1.00 18.06 57 VAL A N 1
ATOM 1354 C CA . VAL B 1 59 ? 21.178 40.120 -15.973 1.00 16.48 57 VAL A CA 1
ATOM 1355 C C . VAL B 1 59 ? 21.418 40.706 -17.362 1.00 19.68 57 VAL A C 1
ATOM 1356 O O . VAL B 1 59 ? 22.529 40.627 -17.906 1.00 21.39 57 VAL A O 1
ATOM 1360 N N . GLY B 1 60 ? 20.383 41.297 -17.965 1.00 17.54 58 GLY A N 1
ATOM 1361 C CA . GLY B 1 60 ? 20.541 41.839 -19.311 1.00 20.15 58 GLY A CA 1
ATOM 1362 C C . GLY B 1 60 ? 21.545 42.975 -19.373 1.00 20.06 58 GLY A C 1
ATOM 1363 O O . GLY B 1 60 ? 22.320 43.085 -20.332 1.00 18.56 58 GLY A O 1
ATOM 1364 N N . GLN B 1 61 ? 21.528 43.847 -18.366 1.00 17.02 59 GLN A N 1
ATOM 1365 C CA . GLN B 1 61 ? 22.514 44.923 -18.287 1.00 17.87 59 GLN A CA 1
ATOM 1366 C C . GLN B 1 61 ? 23.914 44.362 -18.116 1.00 19.59 59 GLN A C 1
ATOM 1367 O O . GLN B 1 61 ? 24.860 44.819 -18.772 1.00 18.10 59 GLN A O 1
ATOM 1373 N N . PHE B 1 62 ? 24.058 43.350 -17.259 1.00 17.04 60 PHE A N 1
ATOM 1374 C CA . PHE B 1 62 ? 25.371 42.756 -17.026 1.00 17.96 60 PHE A CA 1
ATOM 1375 C C . PHE B 1 62 ? 25.896 42.080 -18.283 1.00 21.72 60 PHE A C 1
ATOM 1376 O O . PHE B 1 62 ? 27.072 42.244 -18.635 1.00 20.39 60 PHE A O 1
ATOM 1384 N N . VAL B 1 63 ? 25.024 41.369 -19.010 1.00 19.78 61 VAL A N 1
ATOM 1385 C CA . VAL B 1 63 ? 25.457 40.693 -20.228 1.00 20.14 61 VAL A CA 1
ATOM 1386 C C . VAL B 1 63 ? 25.957 41.706 -21.248 1.00 20.53 61 VAL A C 1
ATOM 1387 O O . VAL B 1 63 ? 26.925 41.449 -21.970 1.00 21.80 61 VAL A O 1
ATOM 1391 N N . TYR B 1 64 ? 25.324 42.883 -21.310 1.00 17.92 62 TYR A N 1
ATOM 1392 C CA . TYR B 1 64 ? 25.807 43.908 -22.234 1.00 18.87 62 TYR A CA 1
ATOM 1393 C C . TYR B 1 64 ? 27.228 44.332 -21.881 1.00 21.78 62 TYR A C 1
ATOM 1394 O O . TYR B 1 64 ? 28.071 44.520 -22.767 1.00 21.57 62 TYR A O 1
ATOM 1403 N N . VAL B 1 65 ? 27.513 44.479 -20.590 1.00 20.02 63 VAL A N 1
ATOM 1404 C CA . VAL B 1 65 ? 28.862 44.863 -20.175 1.00 21.59 63 VAL A CA 1
ATOM 1405 C C . VAL B 1 65 ? 29.870 43.808 -20.609 1.00 21.59 63 VAL A C 1
ATOM 1406 O O . VAL B 1 65 ? 30.955 44.134 -21.111 1.00 24.32 63 VAL A O 1
ATOM 1410 N N . ILE B 1 66 ? 29.525 42.529 -20.437 1.00 20.81 64 ILE A N 1
ATOM 1411 C CA . ILE B 1 66 ? 30.424 41.449 -20.844 1.00 21.73 64 ILE A CA 1
ATOM 1412 C C . ILE B 1 66 ? 30.621 41.460 -22.353 1.00 24.10 64 ILE A C 1
ATOM 1413 O O . ILE B 1 66 ? 31.744 41.326 -22.855 1.00 21.76 64 ILE A O 1
ATOM 1418 N N . ARG B 1 67 ? 29.524 41.597 -23.101 1.00 20.97 65 ARG A N 1
ATOM 1419 C CA . ARG B 1 67 ? 29.612 41.686 -24.550 1.00 21.28 65 ARG A CA 1
ATOM 1420 C C . ARG B 1 67 ? 30.593 42.776 -24.974 1.00 23.57 65 ARG A C 1
ATOM 1421 O O . ARG B 1 67 ? 31.438 42.564 -25.852 1.00 25.98 65 ARG A O 1
ATOM 1429 N N . LYS B 1 68 ? 30.494 43.958 -24.362 1.00 21.59 66 LYS A N 1
ATOM 1430 C CA . LYS B 1 68 ? 31.395 45.045 -24.747 1.00 24.09 66 LYS A CA 1
ATOM 1431 C C . LYS B 1 68 ? 32.832 44.741 -24.339 1.00 28.67 66 LYS A C 1
ATOM 1432 O O . LYS B 1 68 ? 33.774 45.055 -25.080 1.00 28.74 66 LYS A O 1
ATOM 1438 N N . ARG B 1 69 ? 33.011 44.112 -23.171 1.00 26.61 67 ARG A N 1
ATOM 1439 C CA A ARG B 1 69 ? 34.347 43.784 -22.678 0.51 28.44 67 ARG A CA 1
ATOM 1440 C CA B ARG B 1 69 ? 34.355 43.806 -22.690 0.49 28.41 67 ARG A CA 1
ATOM 1441 C C . ARG B 1 69 ? 35.088 42.874 -23.646 1.00 28.94 67 ARG A C 1
ATOM 1442 O O . ARG B 1 69 ? 36.298 43.021 -23.852 1.00 30.08 67 ARG A O 1
ATOM 1457 N N . ILE B 1 70 ? 34.382 41.909 -24.244 1.00 27.01 68 ILE A N 1
ATOM 1458 C CA . ILE B 1 70 ? 35.023 40.999 -25.188 1.00 28.86 68 ILE A CA 1
ATOM 1459 C C . ILE B 1 70 ? 34.871 41.458 -26.629 1.00 29.18 68 ILE A C 1
ATOM 1460 O O . ILE B 1 70 ? 35.344 40.764 -27.540 1.00 29.57 68 ILE A O 1
ATOM 1465 N N . MET B 1 71 ? 34.227 42.605 -26.861 1.00 29.45 69 MET A N 1
ATOM 1466 C CA . MET B 1 71 ? 34.064 43.184 -28.194 1.00 32.13 69 MET A CA 1
ATOM 1467 C C . MET B 1 71 ? 33.321 42.235 -29.130 1.00 32.73 69 MET A C 1
ATOM 1468 O O . MET B 1 71 ? 33.685 42.070 -30.293 1.00 28.64 69 MET A O 1
ATOM 1473 N N . LEU B 1 72 ? 32.274 41.604 -28.623 1.00 27.70 70 LEU A N 1
ATOM 1474 C CA . LEU B 1 72 ? 31.484 40.703 -29.449 1.00 25.45 70 LEU A CA 1
ATOM 1475 C C . LEU B 1 72 ? 30.545 41.516 -30.333 1.00 26.63 70 LEU A C 1
ATOM 1476 O O . LEU B 1 72 ? 29.736 42.290 -29.809 1.00 28.47 70 LEU A O 1
ATOM 1481 N N . PRO B 1 73 ? 30.612 41.374 -31.656 1.00 27.33 71 PRO A N 1
ATOM 1482 C CA . PRO B 1 73 ? 29.742 42.169 -32.522 1.00 29.66 71 PRO A CA 1
ATOM 1483 C C . PRO B 1 73 ? 28.286 41.891 -32.217 1.00 26.62 71 PRO A C 1
ATOM 1484 O O . PRO B 1 73 ? 27.919 40.762 -31.845 1.00 25.72 71 PRO A O 1
ATOM 1488 N N . PRO B 1 74 ? 27.405 42.880 -32.405 1.00 27.47 72 PRO A N 1
ATOM 1489 C CA . PRO B 1 74 ? 26.009 42.725 -31.952 1.00 24.78 72 PRO A CA 1
ATOM 1490 C C . PRO B 1 74 ? 25.245 41.607 -32.630 1.00 27.40 72 PRO A C 1
ATOM 1491 O O . PRO B 1 74 ? 24.229 41.164 -32.083 1.00 27.39 72 PRO A O 1
ATOM 1495 N N . GLU B 1 75 ? 25.662 41.155 -33.814 1.00 26.79 73 GLU A N 1
ATOM 1496 C CA . GLU B 1 75 ? 24.901 40.108 -34.483 1.00 25.82 73 GLU A CA 1
ATOM 1497 C C . GLU B 1 75 ? 25.153 38.722 -33.898 1.00 26.16 73 GLU A C 1
ATOM 1498 O O . GLU B 1 75 ? 24.364 37.808 -34.156 1.00 24.80 73 GLU A O 1
ATOM 1504 N N . LYS B 1 76 ? 26.218 38.540 -33.118 1.00 24.26 74 LYS A N 1
ATOM 1505 C CA . LYS B 1 76 ? 26.590 37.229 -32.600 1.00 26.13 74 LYS A CA 1
ATOM 1506 C C . LYS B 1 76 ? 25.939 36.964 -31.244 1.00 24.99 74 LYS A C 1
ATOM 1507 O O . LYS B 1 76 ? 25.685 37.884 -30.460 1.00 24.04 74 LYS A O 1
ATOM 1510 N N . ALA B 1 77 ? 25.688 35.685 -30.972 1.00 26.05 75 ALA A N 1
ATOM 1511 C CA . ALA B 1 77 ? 25.017 35.266 -29.753 1.00 25.30 75 ALA A CA 1
ATOM 1512 C C . ALA B 1 77 ? 25.981 35.257 -28.575 1.00 26.72 75 ALA A C 1
ATOM 1513 O O . ALA B 1 77 ? 27.182 35.015 -28.726 1.00 25.76 75 ALA A O 1
ATOM 1515 N N . ILE B 1 78 ? 25.439 35.528 -27.394 1.00 25.43 76 ILE A N 1
ATOM 1516 C CA . ILE B 1 78 ? 26.149 35.310 -26.138 1.00 24.62 76 ILE A CA 1
ATOM 1517 C C . ILE B 1 78 ? 25.138 34.819 -25.115 1.00 25.89 76 ILE A C 1
ATOM 1518 O O . ILE B 1 78 ? 23.976 35.235 -25.126 1.00 26.15 76 ILE A O 1
ATOM 1523 N N . PHE B 1 79 ? 25.579 33.905 -24.249 1.00 24.31 77 PHE A N 1
ATOM 1524 C CA . PHE B 1 79 ? 24.758 33.330 -23.199 1.00 26.25 77 PHE A CA 1
ATOM 1525 C C . PHE B 1 79 ? 25.596 33.334 -21.937 1.00 23.88 77 PHE A C 1
ATOM 1526 O O . PHE B 1 79 ? 26.807 33.132 -22.005 1.00 23.25 77 PHE A O 1
ATOM 1534 N N . ILE B 1 80 ? 24.973 33.581 -20.800 1.00 23.02 78 ILE A N 1
ATOM 1535 C CA . ILE B 1 80 ? 25.700 33.464 -19.542 1.00 24.39 78 ILE A CA 1
ATOM 1536 C C . ILE B 1 80 ? 25.006 32.427 -18.683 1.00 27.93 78 ILE A C 1
ATOM 1537 O O . ILE B 1 80 ? 23.774 32.340 -18.663 1.00 28.44 78 ILE A O 1
ATOM 1542 N N . PHE B 1 81 ? 25.808 31.641 -17.976 1.00 27.26 79 PHE A N 1
ATOM 1543 C CA . PHE B 1 81 ? 25.318 30.562 -17.143 1.00 26.27 79 PHE A CA 1
ATOM 1544 C C . PHE B 1 81 ? 25.683 30.834 -15.695 1.00 27.35 79 PHE A C 1
ATOM 1545 O O . PHE B 1 81 ? 26.774 31.333 -15.399 1.00 24.55 79 PHE A O 1
ATOM 1553 N N . VAL B 1 82 ? 24.759 30.512 -14.805 1.00 25.96 80 VAL A N 1
ATOM 1554 C CA . VAL B 1 82 ? 25.017 30.484 -13.375 1.00 29.72 80 VAL A CA 1
ATOM 1555 C C . VAL B 1 82 ? 24.553 29.128 -12.870 1.00 33.81 80 VAL A C 1
ATOM 1556 O O . VAL B 1 82 ? 23.394 28.752 -13.076 1.00 30.11 80 VAL A O 1
ATOM 1560 N N . ASN B 1 83 ? 25.459 28.385 -12.237 1.00 36.52 81 ASN A N 1
ATOM 1561 C CA . ASN B 1 83 ? 25.152 27.034 -11.777 1.00 39.44 81 ASN A CA 1
ATOM 1562 C C . ASN B 1 83 ? 24.577 26.194 -12.915 1.00 39.51 81 ASN A C 1
ATOM 1563 O O . ASN B 1 83 ? 23.600 25.462 -12.743 1.00 44.29 81 ASN A O 1
ATOM 1565 N N . ASP B 1 84 ? 25.177 26.324 -14.099 1.00 36.48 82 ASP A N 1
ATOM 1566 C CA . ASP B 1 84 ? 24.853 25.548 -15.294 1.00 39.33 82 ASP A CA 1
ATOM 1567 C C . ASP B 1 84 ? 23.475 25.853 -15.872 1.00 39.95 82 ASP A C 1
ATOM 1568 O O . ASP B 1 84 ? 22.977 25.076 -16.697 1.00 40.35 82 ASP A O 1
ATOM 1573 N N . THR B 1 85 ? 22.840 26.957 -15.481 1.00 36.36 83 THR A N 1
ATOM 1574 C CA . THR B 1 85 ? 21.530 27.315 -16.007 1.00 35.95 83 THR A CA 1
ATOM 1575 C C . THR B 1 85 ? 21.553 28.738 -16.561 1.00 34.60 83 THR A C 1
ATOM 1576 O O . THR B 1 85 ? 22.384 29.566 -16.180 1.00 29.90 83 THR A O 1
ATOM 1580 N N . LEU B 1 86 ? 20.616 29.016 -17.467 1.00 33.94 84 LEU A N 1
ATOM 1581 C CA . LEU B 1 86 ? 20.505 30.336 -18.079 1.00 28.73 84 LEU A CA 1
ATOM 1582 C C . LEU B 1 86 ? 19.586 31.221 -17.249 1.00 30.09 84 LEU A C 1
ATOM 1583 O O . LEU B 1 86 ? 18.369 30.984 -17.232 1.00 34.63 84 LEU A O 1
ATOM 1588 N N . PRO B 1 87 ? 20.101 32.245 -16.560 1.00 28.73 85 PRO A N 1
ATOM 1589 C CA . PRO B 1 87 ? 19.219 33.109 -15.781 1.00 27.45 85 PRO A CA 1
ATOM 1590 C C . PRO B 1 87 ? 18.396 34.004 -16.690 1.00 31.96 85 PRO A C 1
ATOM 1591 O O . PRO B 1 87 ? 18.852 34.398 -17.777 1.00 25.20 85 PRO A O 1
ATOM 1595 N N . PRO B 1 88 ? 17.182 34.360 -16.279 1.00 33.13 86 PRO A N 1
ATOM 1596 C CA . PRO B 1 88 ? 16.361 35.253 -17.104 1.00 34.77 86 PRO A CA 1
ATOM 1597 C C . PRO B 1 88 ? 16.971 36.646 -17.185 1.00 29.28 86 PRO A C 1
ATOM 1598 O O . PRO B 1 88 ? 17.536 37.156 -16.211 1.00 26.45 86 PRO A O 1
ATOM 1602 N N . THR B 1 89 ? 16.816 37.269 -18.352 1.00 27.09 87 THR A N 1
ATOM 1603 C CA . THR B 1 89 ? 17.412 38.581 -18.590 1.00 27.56 87 THR A CA 1
ATOM 1604 C C . THR B 1 89 ? 16.872 39.629 -17.619 1.00 21.50 87 THR A C 1
ATOM 1605 O O . THR B 1 89 ? 17.584 40.580 -17.267 1.00 21.00 87 THR A O 1
ATOM 1609 N N . ALA B 1 90 ? 15.636 39.464 -17.150 1.00 24.70 88 ALA A N 1
ATOM 1610 C CA . ALA B 1 90 ? 15.052 40.430 -16.224 1.00 23.48 88 ALA A CA 1
ATOM 1611 C C . ALA B 1 90 ? 15.473 40.226 -14.772 1.00 23.90 88 ALA A C 1
ATOM 1612 O O . ALA B 1 90 ? 15.217 41.110 -13.948 1.00 24.43 88 ALA A O 1
ATOM 1614 N N . ALA B 1 91 ? 16.097 39.097 -14.431 1.00 23.16 89 ALA A N 1
ATOM 1615 C CA . ALA B 1 91 ? 16.476 38.855 -13.045 1.00 25.75 89 ALA A CA 1
ATOM 1616 C C . ALA B 1 91 ? 17.482 39.898 -12.573 1.00 24.76 89 ALA A C 1
ATOM 1617 O O . ALA B 1 91 ? 18.353 40.325 -13.330 1.00 23.65 89 ALA A O 1
ATOM 1619 N N . LEU B 1 92 ? 17.372 40.307 -11.312 1.00 22.92 90 LEU A N 1
ATOM 1620 C CA . LEU B 1 92 ? 18.350 41.238 -10.763 1.00 22.24 90 LEU A CA 1
ATOM 1621 C C . LEU B 1 92 ? 19.602 40.473 -10.355 1.00 24.07 90 LEU A C 1
ATOM 1622 O O . LEU B 1 92 ? 19.520 39.357 -9.835 1.00 23.25 90 LEU A O 1
ATOM 1627 N N . MET B 1 93 ? 20.769 41.077 -10.594 1.00 20.47 91 MET A N 1
ATOM 1628 C CA . MET B 1 93 ? 22.005 40.428 -10.166 1.00 22.59 91 MET A CA 1
ATOM 1629 C C . MET B 1 93 ? 21.991 40.150 -8.661 1.00 21.89 91 MET A C 1
ATOM 1630 O O . MET B 1 93 ? 22.520 39.127 -8.211 1.00 23.73 91 MET A O 1
ATOM 1635 N N . SER B 1 94 ? 21.382 41.040 -7.868 1.00 21.49 92 SER A N 1
ATOM 1636 C CA . SER B 1 94 ? 21.304 40.809 -6.425 1.00 23.94 92 SER A CA 1
ATOM 1637 C C . SER B 1 94 ? 20.564 39.516 -6.111 1.00 24.21 92 SER A C 1
ATOM 1638 O O . SER B 1 94 ? 20.917 38.795 -5.161 1.00 24.58 92 SER A O 1
ATOM 1641 N N . ALA B 1 95 ? 19.513 39.220 -6.875 1.00 23.91 93 ALA A N 1
ATOM 1642 C CA . ALA B 1 95 ? 18.775 37.978 -6.663 1.00 29.09 93 ALA A CA 1
ATOM 1643 C C . ALA B 1 95 ? 19.597 36.774 -7.090 1.00 24.22 93 ALA A C 1
ATOM 1644 O O . ALA B 1 95 ? 19.628 35.755 -6.392 1.00 27.66 93 ALA A O 1
ATOM 1646 N N . ILE B 1 96 ? 20.265 36.866 -8.239 1.00 21.83 94 ILE A N 1
ATOM 1647 C CA . ILE B 1 96 ? 21.089 35.754 -8.687 1.00 21.53 94 ILE A CA 1
ATOM 1648 C C . ILE B 1 96 ? 22.168 35.477 -7.654 1.00 22.34 94 ILE A C 1
ATOM 1649 O O . ILE B 1 96 ? 22.441 34.319 -7.313 1.00 23.53 94 ILE A O 1
ATOM 1654 N N . TYR B 1 97 ? 22.751 36.541 -7.095 1.00 22.03 95 TYR A N 1
ATOM 1655 C CA . TYR B 1 97 ? 23.769 36.385 -6.057 1.00 23.22 95 TYR A CA 1
ATOM 1656 C C . TYR B 1 97 ? 23.193 35.717 -4.816 1.00 26.31 95 TYR A C 1
ATOM 1657 O O . TYR B 1 97 ? 23.766 34.760 -4.287 1.00 29.97 95 TYR A O 1
ATOM 1666 N N . GLN B 1 98 ? 22.065 36.223 -4.326 1.00 24.61 96 GLN A N 1
ATOM 1667 C CA . GLN B 1 98 ? 21.475 35.656 -3.117 1.00 28.38 96 GLN A CA 1
ATOM 1668 C C . GLN B 1 98 ? 21.204 34.166 -3.282 1.00 26.77 96 GLN A C 1
ATOM 1669 O O . GLN B 1 98 ? 21.367 33.391 -2.328 1.00 30.79 96 GLN A O 1
ATOM 1673 N N . GLU B 1 99 ? 20.836 33.739 -4.483 1.00 28.86 97 GLU A N 1
ATOM 1674 C CA . GLU B 1 99 ? 20.410 32.369 -4.718 1.00 33.00 97 GLU A CA 1
ATOM 1675 C C . GLU B 1 99 ? 21.520 31.455 -5.210 1.00 32.48 97 GLU A C 1
ATOM 1676 O O . GLU B 1 99 ? 21.422 30.238 -5.013 1.00 32.34 97 GLU A O 1
ATOM 1678 N N . HIS B 1 100 ? 22.566 31.985 -5.850 1.00 26.79 98 HIS A N 1
ATOM 1679 C CA . HIS B 1 100 ? 23.529 31.117 -6.515 1.00 26.39 98 HIS A CA 1
ATOM 1680 C C . HIS B 1 100 ? 24.978 31.431 -6.164 1.00 25.02 98 HIS A C 1
ATOM 1681 O O . HIS B 1 100 ? 25.882 30.862 -6.778 1.00 24.98 98 HIS A O 1
ATOM 1688 N N . LYS B 1 101 ? 25.220 32.301 -5.195 1.00 24.59 99 LYS A N 1
ATOM 1689 C CA . LYS B 1 101 ? 26.591 32.579 -4.799 1.00 27.88 99 LYS A CA 1
ATOM 1690 C C . LYS B 1 101 ? 27.286 31.303 -4.332 1.00 27.22 99 LYS A C 1
ATOM 1691 O O . LYS B 1 101 ? 26.665 30.396 -3.764 1.00 24.96 99 LYS A O 1
ATOM 1697 N N . ASP B 1 102 ? 28.593 31.258 -4.567 1.00 22.94 100 ASP A N 1
ATOM 1698 C CA . ASP B 1 102 ? 29.437 30.148 -4.161 1.00 24.51 100 ASP A CA 1
ATOM 1699 C C . ASP B 1 102 ? 29.638 30.150 -2.646 1.00 22.37 100 ASP A C 1
ATOM 1700 O O . ASP B 1 102 ? 29.433 31.153 -1.966 1.00 23.71 100 ASP A O 1
ATOM 1705 N N . LYS B 1 103 ? 30.070 29.003 -2.118 1.00 22.69 101 LYS A N 1
ATOM 1706 C CA . LYS B 1 103 ? 30.412 28.946 -0.701 1.00 23.27 101 LYS A CA 1
ATOM 1707 C C . LYS B 1 103 ? 31.521 29.928 -0.343 1.00 25.39 101 LYS A C 1
ATOM 1708 O O . LYS B 1 103 ? 31.637 30.321 0.826 1.00 24.94 101 LYS A O 1
ATOM 1714 N N . ASP B 1 104 ? 32.334 30.340 -1.315 1.00 22.86 102 ASP A N 1
ATOM 1715 C CA . ASP B 1 104 ? 33.388 31.303 -1.041 1.00 22.47 102 ASP A CA 1
ATOM 1716 C C . ASP B 1 104 ? 32.899 32.737 -1.114 1.00 23.31 102 ASP A C 1
ATOM 1717 O O . ASP B 1 104 ? 33.683 33.659 -0.879 1.00 23.21 102 ASP A O 1
ATOM 1722 N N . GLY B 1 105 ? 31.611 32.950 -1.400 1.00 20.74 103 GLY A N 1
ATOM 1723 C CA . GLY B 1 105 ? 31.047 34.280 -1.412 1.00 22.28 103 GLY A CA 1
ATOM 1724 C C . GLY B 1 105 ? 31.103 34.993 -2.748 1.00 21.09 103 GLY A C 1
ATOM 1725 O O . GLY B 1 105 ? 30.530 36.082 -2.864 1.00 23.46 103 GLY A O 1
ATOM 1726 N N . PHE B 1 106 ? 31.813 34.452 -3.732 1.00 21.13 104 PHE A N 1
ATOM 1727 C CA . PHE B 1 106 ? 31.771 35.006 -5.085 1.00 19.23 104 PHE A CA 1
ATOM 1728 C C . PHE B 1 106 ? 30.584 34.437 -5.847 1.00 22.03 104 PHE A C 1
ATOM 1729 O O . PHE B 1 106 ? 30.092 33.347 -5.538 1.00 22.38 104 PHE A O 1
ATOM 1737 N N . LEU B 1 107 ? 30.112 35.195 -6.839 1.00 19.16 105 LEU A N 1
ATOM 1738 C CA . LEU B 1 107 ? 29.194 34.679 -7.856 1.00 22.02 105 LEU A CA 1
ATOM 1739 C C . LEU B 1 107 ? 29.997 34.302 -9.092 1.00 21.92 105 LEU A C 1
ATOM 1740 O O . LEU B 1 107 ? 30.690 35.149 -9.661 1.00 24.03 105 LEU A O 1
ATOM 1745 N N . TYR B 1 108 ? 29.901 33.038 -9.510 1.00 20.35 106 TYR A N 1
ATOM 1746 C CA . TYR B 1 108 ? 30.633 32.523 -10.661 1.00 21.27 106 TYR A CA 1
ATOM 1747 C C . TYR B 1 108 ? 29.723 32.489 -11.883 1.00 24.26 106 TYR A C 1
ATOM 1748 O O . TYR B 1 108 ? 28.693 31.811 -11.873 1.00 26.09 106 TYR A O 1
ATOM 1757 N N . VAL B 1 109 ? 30.111 33.222 -12.917 1.00 23.19 107 VAL A N 1
ATOM 1758 C CA . VAL B 1 109 ? 29.389 33.303 -14.184 1.00 23.54 107 VAL A CA 1
ATOM 1759 C C . VAL B 1 109 ? 30.263 32.698 -15.265 1.00 24.93 107 VAL A C 1
ATOM 1760 O O . VAL B 1 109 ? 31.476 32.924 -15.287 1.00 27.02 107 VAL A O 1
ATOM 1764 N N . THR B 1 110 ? 29.649 31.935 -16.165 1.00 22.77 108 THR A N 1
ATOM 1765 C CA . THR B 1 110 ? 30.309 31.450 -17.363 1.00 24.10 108 THR A CA 1
ATOM 1766 C C . THR B 1 110 ? 29.608 32.100 -18.546 1.00 24.24 108 THR A C 1
ATOM 1767 O O . THR B 1 110 ? 28.379 32.180 -18.560 1.00 24.26 108 THR A O 1
ATOM 1771 N N . TYR B 1 111 ? 30.373 32.611 -19.501 1.00 24.88 109 TYR A N 1
ATOM 1772 C CA . TYR B 1 111 ? 29.773 33.148 -20.713 1.00 25.41 109 TYR A CA 1
ATOM 1773 C C . TYR B 1 111 ? 30.195 32.296 -21.903 1.00 29.35 109 TYR A C 1
ATOM 1774 O O . TYR B 1 111 ? 31.280 31.708 -21.917 1.00 26.72 109 TYR A O 1
ATOM 1783 N N . SER B 1 112 ? 29.324 32.227 -22.908 1.00 24.57 110 SER A N 1
ATOM 1784 C CA . SER B 1 112 ? 29.509 31.224 -23.940 1.00 26.11 110 SER A CA 1
ATOM 1785 C C . SER B 1 112 ? 28.815 31.692 -25.205 1.00 27.84 110 SER A C 1
ATOM 1786 O O . SER B 1 112 ? 27.910 32.530 -25.163 1.00 27.51 110 SER A O 1
ATOM 1789 N N . GLY B 1 113 ? 29.266 31.147 -26.334 1.00 30.28 111 GLY A N 1
ATOM 1790 C CA . GLY B 1 113 ? 28.559 31.329 -27.588 1.00 29.75 111 GLY A CA 1
ATOM 1791 C C . GLY B 1 113 ? 27.469 30.311 -27.840 1.00 31.13 111 GLY A C 1
ATOM 1792 O O . GLY B 1 113 ? 26.739 30.421 -28.833 1.00 33.33 111 GLY A O 1
ATOM 1793 N N . GLU B 1 114 ? 27.335 29.331 -26.948 1.00 31.36 112 GLU A N 1
ATOM 1794 C CA . GLU B 1 114 ? 26.386 28.236 -27.067 1.00 33.76 112 GLU A CA 1
ATOM 1795 C C . GLU B 1 114 ? 25.374 28.306 -25.932 1.00 34.66 112 GLU A C 1
ATOM 1796 O O . GLU B 1 114 ? 25.689 28.765 -24.832 1.00 30.56 112 GLU A O 1
ATOM 1799 N N . ASN B 1 115 ? 24.156 27.836 -26.192 1.00 32.73 113 ASN A N 1
ATOM 1800 C CA . ASN B 1 115 ? 23.099 27.930 -25.195 1.00 34.93 113 ASN A CA 1
ATOM 1801 C C . ASN B 1 115 ? 22.992 26.686 -24.320 1.00 37.99 113 ASN A C 1
ATOM 1802 O O . ASN B 1 115 ? 21.987 26.523 -23.615 1.00 40.74 113 ASN A O 1
ATOM 1807 N N . THR B 1 116 ? 24.006 25.819 -24.337 1.00 39.59 114 THR A N 1
ATOM 1808 C CA . THR B 1 116 ? 24.120 24.724 -23.384 1.00 42.25 114 THR A CA 1
ATOM 1809 C C . THR B 1 116 ? 25.500 24.747 -22.741 1.00 44.15 114 THR A C 1
ATOM 1810 O O . THR B 1 116 ? 26.490 25.144 -23.367 1.00 41.01 114 THR A O 1
ATOM 1814 N N . PHE B 1 117 ? 25.549 24.325 -21.479 1.00 47.33 115 PHE A N 1
ATOM 1815 C CA . PHE B 1 117 ? 26.805 24.212 -20.746 1.00 45.81 115 PHE A CA 1
ATOM 1816 C C . PHE B 1 117 ? 26.667 23.231 -19.587 1.00 50.37 115 PHE A C 1
ATOM 1817 O O . PHE B 1 117 ? 25.997 23.519 -18.594 1.00 52.84 115 PHE A O 1
ATOM 1834 N N . ASP C 2 2 ? 49.599 29.158 7.097 1.00 31.66 1221 ASP C N 1
ATOM 1835 C CA . ASP C 2 2 ? 49.964 30.519 6.703 1.00 24.53 1221 ASP C CA 1
ATOM 1836 C C . ASP C 2 2 ? 49.414 30.825 5.315 1.00 26.25 1221 ASP C C 1
ATOM 1837 O O . ASP C 2 2 ? 49.126 31.989 5.000 1.00 22.16 1221 ASP C O 1
ATOM 1842 N N . SER C 2 3 ? 49.246 29.782 4.496 1.00 25.42 1222 SER C N 1
ATOM 1843 C CA . SER C 2 3 ? 48.726 29.953 3.137 1.00 25.50 1222 SER C CA 1
ATOM 1844 C C . SER C 2 3 ? 47.225 30.214 3.109 1.00 25.57 1222 SER C C 1
ATOM 1845 O O . SER C 2 3 ? 46.692 30.584 2.054 1.00 28.08 1222 SER C O 1
ATOM 1848 N N . GLU C 2 4 ? 46.534 30.028 4.236 1.00 28.04 1223 GLU C N 1
ATOM 1849 C CA . GLU C 2 4 ? 45.107 30.299 4.329 1.00 27.40 1223 GLU C CA 1
ATOM 1850 C C . GLU C 2 4 ? 44.805 31.600 5.050 1.00 27.98 1223 GLU C C 1
ATOM 1851 O O . GLU C 2 4 ? 43.632 31.950 5.196 1.00 25.93 1223 GLU C O 1
ATOM 1857 N N . SER C 2 5 ? 45.829 32.319 5.500 1.00 23.88 1224 SER C N 1
ATOM 1858 C CA . SER C 2 5 ? 45.640 33.571 6.212 1.00 26.11 1224 SER C CA 1
ATOM 1859 C C . SER C 2 5 ? 45.109 34.648 5.275 1.00 24.83 1224 SER C C 1
ATOM 1860 O O . SER C 2 5 ? 45.401 34.658 4.080 1.00 24.90 1224 SER C O 1
ATOM 1863 N N . GLU C 2 6 ? 44.359 35.593 5.847 1.00 27.42 1225 GLU C N 1
ATOM 1864 C CA . GLU C 2 6 ? 43.905 36.751 5.080 1.00 23.05 1225 GLU C CA 1
ATOM 1865 C C . GLU C 2 6 ? 45.050 37.693 4.707 1.00 24.69 1225 GLU C C 1
ATOM 1866 O O . GLU C 2 6 ? 44.875 38.551 3.833 1.00 25.50 1225 GLU C O 1
ATOM 1872 N N . PHE C 2 7 ? 46.211 37.541 5.340 1.00 25.20 1226 PHE C N 1
ATOM 1873 C CA . PHE C 2 7 ? 47.373 38.390 5.094 1.00 21.88 1226 PHE C CA 1
ATOM 1874 C C . PHE C 2 7 ? 47.672 38.550 3.612 1.00 24.01 1226 PHE C C 1
ATOM 1875 O O . PHE C 2 7 ? 47.628 37.583 2.850 1.00 21.73 1226 PHE C O 1
ATOM 1883 N N . GLU C 2 8 ? 48.019 39.777 3.215 1.00 23.73 1227 GLU C N 1
ATOM 1884 C CA . GLU C 2 8 ? 48.770 39.994 1.984 1.00 22.67 1227 GLU C CA 1
ATOM 1885 C C . GLU C 2 8 ? 49.812 41.076 2.231 1.00 22.29 1227 GLU C C 1
ATOM 1886 O O . GLU C 2 8 ? 49.492 42.141 2.773 1.00 23.46 1227 GLU C O 1
ATOM 1892 N N . ASN C 2 9 ? 51.059 40.785 1.870 1.00 21.75 1228 ASN C N 1
ATOM 1893 C CA . ASN C 2 9 ? 52.094 41.810 1.857 1.00 23.47 1228 ASN C CA 1
ATOM 1894 C C . ASN C 2 9 ? 51.583 42.982 1.030 1.00 23.28 1228 ASN C C 1
ATOM 1895 O O . ASN C 2 9 ? 50.977 42.782 -0.024 1.00 23.90 1228 ASN C O 1
ATOM 1900 N N . VAL C 2 10 ? 51.777 44.207 1.528 1.00 22.80 1229 VAL C N 1
ATOM 1901 C CA . VAL C 2 10 ? 51.162 45.351 0.853 1.00 23.02 1229 VAL C CA 1
ATOM 1902 C C . VAL C 2 10 ? 51.654 45.457 -0.578 1.00 22.84 1229 VAL C C 1
ATOM 1903 O O . VAL C 2 10 ? 50.931 45.945 -1.455 1.00 24.08 1229 VAL C O 1
ATOM 1907 N N . ALA C 2 11 ? 52.873 44.994 -0.847 1.00 22.37 1230 ALA C N 1
ATOM 1908 C CA . ALA C 2 11 ? 53.384 45.042 -2.218 1.00 22.15 1230 ALA C CA 1
ATOM 1909 C C . ALA C 2 11 ? 52.537 44.194 -3.156 1.00 26.77 1230 ALA C C 1
ATOM 1910 O O . ALA C 2 11 ? 52.321 44.562 -4.319 1.00 27.10 1230 ALA C O 1
ATOM 1912 N N . ASN C 2 12 ? 52.087 43.030 -2.686 1.00 25.73 1231 ASN C N 1
ATOM 1913 C CA . ASN C 2 12 ? 51.236 42.179 -3.514 1.00 28.11 1231 ASN C CA 1
ATOM 1914 C C . ASN C 2 12 ? 49.831 42.752 -3.641 1.00 26.32 1231 ASN C C 1
ATOM 1915 O O . ASN C 2 12 ? 49.187 42.589 -4.684 1.00 30.29 1231 ASN C O 1
ATOM 1920 N N . ALA C 2 13 ? 49.336 43.410 -2.588 1.00 24.98 1232 ALA C N 1
ATOM 1921 C CA . ALA C 2 13 ? 48.031 44.051 -2.657 1.00 23.11 1232 ALA C CA 1
ATOM 1922 C C . ALA C 2 13 ? 47.954 45.032 -3.813 1.00 30.78 1232 ALA C C 1
ATOM 1923 O O . ALA C 2 13 ? 46.889 45.188 -4.422 1.00 28.16 1232 ALA C O 1
ATOM 1925 N N . GLY C 2 14 ? 49.065 45.700 -4.135 1.00 25.32 1233 GLY C N 1
ATOM 1926 C CA . GLY C 2 14 ? 49.055 46.709 -5.180 1.00 27.25 1233 GLY C CA 1
ATOM 1927 C C . GLY C 2 14 ? 49.477 46.207 -6.550 1.00 31.08 1233 GLY C C 1
ATOM 1928 O O . GLY C 2 14 ? 49.285 46.897 -7.558 1.00 26.30 1233 GLY C O 1
ATOM 1929 N N . SER C 2 15 ? 50.051 45.007 -6.615 1.00 27.95 1234 SER C N 1
ATOM 1930 C CA . SER C 2 15 ? 50.568 44.506 -7.882 1.00 29.34 1234 SER C CA 1
ATOM 1931 C C . SER C 2 15 ? 49.827 43.293 -8.420 1.00 34.50 1234 SER C C 1
ATOM 1932 O O . SER C 2 15 ? 50.071 42.898 -9.569 1.00 31.39 1234 SER C O 1
ATOM 1935 N N . MET C 2 16 ? 48.927 42.704 -7.650 1.00 31.53 1235 MET C N 1
ATOM 1936 C CA . MET C 2 16 ? 48.302 41.457 -8.048 1.00 34.21 1235 MET C CA 1
ATOM 1937 C C . MET C 2 16 ? 46.924 41.721 -8.670 1.00 36.23 1235 MET C C 1
ATOM 1938 O O . MET C 2 16 ? 46.579 42.852 -9.020 1.00 32.46 1235 MET C O 1
ATOM 1943 N N . GLU C 2 17 ? 46.126 40.665 -8.817 1.00 34.28 1236 GLU C N 1
ATOM 1944 C CA . GLU C 2 17 ? 44.885 40.738 -9.588 1.00 33.85 1236 GLU C CA 1
ATOM 1945 C C . GLU C 2 17 ? 43.867 41.617 -8.866 1.00 31.16 1236 GLU C C 1
ATOM 1946 O O . GLU C 2 17 ? 43.374 41.254 -7.795 1.00 40.38 1236 GLU C O 1
ATOM 1952 N N . GLN C 2 18 ? 43.535 42.761 -9.461 1.00 29.70 1237 GLN C N 1
ATOM 1953 C CA . GLN C 2 18 ? 42.562 43.698 -8.910 1.00 30.95 1237 GLN C CA 1
ATOM 1954 C C . GLN C 2 18 ? 41.156 43.383 -9.410 1.00 28.22 1237 GLN C C 1
ATOM 1955 O O . GLN C 2 18 ? 40.972 42.767 -10.463 1.00 29.21 1237 GLN C O 1
ATOM 1961 N N . PHE C 2 19 ? 40.163 43.854 -8.659 1.00 22.97 1238 PHE C N 1
ATOM 1962 C CA . PHE C 2 19 ? 38.794 43.896 -9.169 1.00 25.15 1238 PHE C CA 1
ATOM 1963 C C . PHE C 2 19 ? 38.660 44.963 -10.246 1.00 26.51 1238 PHE C C 1
ATOM 1964 O O . PHE C 2 19 ? 39.194 46.068 -10.110 1.00 29.09 1238 PHE C O 1
ATOM 1972 N N . GLU C 2 20 ? 37.907 44.651 -11.299 1.00 26.39 1239 GLU C N 1
ATOM 1973 C CA . GLU C 2 20 ? 37.451 45.669 -12.238 1.00 26.04 1239 GLU C CA 1
ATOM 1974 C C . GLU C 2 20 ? 36.100 46.183 -11.760 1.00 27.11 1239 GLU C C 1
ATOM 1975 O O . GLU C 2 20 ? 35.179 45.395 -11.545 1.00 28.02 1239 GLU C O 1
ATOM 1981 N N . THR C 2 21 ? 35.977 47.491 -11.582 1.00 24.89 1240 THR C N 1
ATOM 1982 C CA . THR C 2 21 ? 34.709 48.053 -11.145 1.00 25.24 1240 THR C CA 1
ATOM 1983 C C . THR C 2 21 ? 33.839 48.350 -12.360 1.00 26.99 1240 THR C C 1
ATOM 1984 O O . THR C 2 21 ? 34.296 48.954 -13.335 1.00 28.71 1240 THR C O 1
ATOM 1988 N N . ILE C 2 22 ? 32.600 47.882 -12.313 1.00 24.11 1241 ILE C N 1
ATOM 1989 C CA . ILE C 2 22 ? 31.616 48.156 -13.350 1.00 23.75 1241 ILE C CA 1
ATOM 1990 C C . ILE C 2 22 ? 30.747 49.296 -12.848 1.00 22.95 1241 ILE C C 1
ATOM 1991 O O . ILE C 2 22 ? 30.283 49.273 -11.704 1.00 26.45 1241 ILE C O 1
ATOM 1996 N N . ASP C 2 23 ? 30.538 50.301 -13.687 1.00 24.39 1242 ASP C N 1
ATOM 1997 C CA . ASP C 2 23 ? 29.694 51.426 -13.329 1.00 29.04 1242 ASP C CA 1
ATOM 1998 C C . ASP C 2 23 ? 28.520 51.489 -14.294 1.00 25.63 1242 ASP C C 1
ATOM 1999 O O . ASP C 2 23 ? 28.545 50.880 -15.369 1.00 21.85 1242 ASP C O 1
ATOM 2004 N N . HIS C 2 24 ? 27.478 52.223 -13.891 1.00 25.53 1243 HIS C N 1
ATOM 2005 C CA . HIS C 2 24 ? 26.301 52.324 -14.747 1.00 24.35 1243 HIS C CA 1
ATOM 2006 C C . HIS C 2 24 ? 26.625 53.032 -16.054 1.00 24.80 1243 HIS C C 1
ATOM 2007 O O . HIS C 2 24 ? 25.982 52.772 -17.073 1.00 20.18 1243 HIS C O 1
ATOM 2014 N N . LYS C 2 25 ? 27.628 53.916 -16.059 1.00 21.12 1244 LYS C N 1
ATOM 2015 C CA . LYS C 2 25 ? 28.029 54.531 -17.324 1.00 23.43 1244 LYS C CA 1
ATOM 2016 C C . LYS C 2 25 ? 28.515 53.496 -18.337 1.00 24.13 1244 LYS C C 1
ATOM 2017 O O . LYS C 2 25 ? 28.499 53.767 -19.547 1.00 24.33 1244 LYS C O 1
ATOM 2020 N N . ASP C 2 26 ? 28.953 52.319 -17.885 1.00 21.80 1245 ASP C N 1
ATOM 2021 C CA . ASP C 2 26 ? 29.371 51.280 -18.824 1.00 23.88 1245 ASP C CA 1
ATOM 2022 C C . ASP C 2 26 ? 28.212 50.679 -19.620 1.00 23.83 1245 ASP C C 1
ATOM 2023 O O . ASP C 2 26 ? 28.459 49.856 -20.512 1.00 24.07 1245 ASP C O 1
ATOM 2028 N N . LEU C 2 27 ? 26.983 51.070 -19.316 1.00 19.96 1246 LEU C N 1
ATOM 2029 C CA . LEU C 2 27 ? 25.801 50.610 -20.037 1.00 21.03 1246 LEU C CA 1
ATOM 2030 C C . LEU C 2 27 ? 25.515 51.472 -21.258 1.00 29.91 1246 LEU C C 1
ATOM 2031 O O . LEU C 2 27 ? 24.632 51.152 -22.037 1.00 27.08 1246 LEU C O 1
ATOM 2045 N N . PHE D 2 7 ? -4.811 73.169 -29.732 1.00 51.52 1226 PHE D N 1
ATOM 2046 C CA . PHE D 2 7 ? -6.038 72.403 -29.939 1.00 43.24 1226 PHE D CA 1
ATOM 2047 C C . PHE D 2 7 ? -6.762 72.788 -31.232 1.00 49.62 1226 PHE D C 1
ATOM 2048 O O . PHE D 2 7 ? -7.784 72.195 -31.576 1.00 52.82 1226 PHE D O 1
ATOM 2056 N N . GLU D 2 8 ? -6.234 73.777 -31.949 1.00 45.61 1227 GLU D N 1
ATOM 2057 C CA . GLU D 2 8 ? -6.957 74.381 -33.065 1.00 47.87 1227 GLU D CA 1
ATOM 2058 C C . GLU D 2 8 ? -6.507 73.881 -34.430 1.00 49.57 1227 GLU D C 1
ATOM 2059 O O . GLU D 2 8 ? -7.342 73.695 -35.322 1.00 50.83 1227 GLU D O 1
ATOM 2061 N N . ASN D 2 9 ? -5.214 73.665 -34.618 1.00 45.58 1228 ASN D N 1
ATOM 2062 C CA . ASN D 2 9 ? -4.639 73.425 -35.931 1.00 42.24 1228 ASN D CA 1
ATOM 2063 C C . ASN D 2 9 ? -4.108 72.001 -36.035 1.00 37.81 1228 ASN D C 1
ATOM 2064 O O . ASN D 2 9 ? -4.156 71.211 -35.083 1.00 32.98 1228 ASN D O 1
ATOM 2069 N N . VAL D 2 10 ? -3.587 71.685 -37.223 1.00 33.48 1229 VAL D N 1
ATOM 2070 C CA . VAL D 2 10 ? -2.967 70.386 -37.434 1.00 29.54 1229 VAL D CA 1
ATOM 2071 C C . VAL D 2 10 ? -1.847 70.211 -36.427 1.00 32.56 1229 VAL D C 1
ATOM 2072 O O . VAL D 2 10 ? -1.051 71.129 -36.191 1.00 31.66 1229 VAL D O 1
ATOM 2076 N N . ALA D 2 11 ? -1.767 69.020 -35.841 1.00 31.19 1230 ALA D N 1
ATOM 2077 C CA . ALA D 2 11 ? -0.757 68.759 -34.829 1.00 31.83 1230 ALA D CA 1
ATOM 2078 C C . ALA D 2 11 ? 0.638 68.739 -35.439 1.00 35.75 1230 ALA D C 1
ATOM 2079 O O . ALA D 2 11 ? 0.827 68.424 -36.619 1.00 31.72 1230 ALA D O 1
ATOM 2081 N N . ASN D 2 12 ? 1.631 69.068 -34.621 1.00 35.27 1231 ASN D N 1
ATOM 2082 C CA . ASN D 2 12 ? 3.013 68.915 -35.042 1.00 37.46 1231 ASN D CA 1
ATOM 2083 C C . ASN D 2 12 ? 3.793 68.199 -33.951 1.00 34.86 1231 ASN D C 1
ATOM 2084 O O . ASN D 2 12 ? 3.485 68.316 -32.762 1.00 36.64 1231 ASN D O 1
ATOM 2089 N N . ALA D 2 13 ? 4.806 67.454 -34.381 1.00 35.85 1232 ALA D N 1
ATOM 2090 C CA . ALA D 2 13 ? 5.624 66.627 -33.506 1.00 39.92 1232 ALA D CA 1
ATOM 2091 C C . ALA D 2 13 ? 6.648 67.426 -32.716 1.00 41.65 1232 ALA D C 1
ATOM 2092 O O . ALA D 2 13 ? 7.449 66.826 -31.989 1.00 45.29 1232 ALA D O 1
ATOM 2094 N N . GLY D 2 14 ? 6.650 68.751 -32.839 1.00 37.24 1233 GLY D N 1
ATOM 2095 C CA . GLY D 2 14 ? 7.644 69.569 -32.173 1.00 41.84 1233 GLY D CA 1
ATOM 2096 C C . GLY D 2 14 ? 7.537 69.502 -30.664 1.00 44.33 1233 GLY D C 1
ATOM 2097 O O . GLY D 2 14 ? 6.461 69.728 -30.105 1.00 46.18 1233 GLY D O 1
ATOM 2098 N N . SER D 2 15 ? 8.649 69.185 -29.997 1.00 45.95 1234 SER D N 1
ATOM 2099 C CA . SER D 2 15 ? 8.698 69.137 -28.536 1.00 46.28 1234 SER D CA 1
ATOM 2100 C C . SER D 2 15 ? 9.223 70.479 -28.032 1.00 50.30 1234 SER D C 1
ATOM 2101 O O . SER D 2 15 ? 10.411 70.655 -27.747 1.00 50.17 1234 SER D O 1
ATOM 2104 N N . MET D 2 16 ? 8.306 71.450 -27.939 1.00 45.78 1235 MET D N 1
ATOM 2105 C CA . MET D 2 16 ? 8.669 72.770 -27.429 1.00 45.83 1235 MET D CA 1
ATOM 2106 C C . MET D 2 16 ? 8.899 72.728 -25.923 1.00 47.28 1235 MET D C 1
ATOM 2107 O O . MET D 2 16 ? 9.826 73.367 -25.408 1.00 49.03 1235 MET D O 1
ATOM 2109 N N . GLU D 2 17 ? 8.043 72.011 -25.201 1.00 42.61 1236 GLU D N 1
ATOM 2110 C CA . GLU D 2 17 ? 8.373 71.527 -23.863 1.00 37.88 1236 GLU D CA 1
ATOM 2111 C C . GLU D 2 17 ? 9.318 70.349 -24.063 1.00 36.88 1236 GLU D C 1
ATOM 2112 O O . GLU D 2 17 ? 8.896 69.264 -24.468 1.00 35.35 1236 GLU D O 1
ATOM 2118 N N . GLN D 2 18 ? 10.605 70.570 -23.807 1.00 36.62 1237 GLN D N 1
ATOM 2119 C CA . GLN D 2 18 ? 11.622 69.586 -24.143 1.00 36.63 1237 GLN D CA 1
ATOM 2120 C C . GLN D 2 18 ? 11.540 68.372 -23.223 1.00 34.45 1237 GLN D C 1
ATOM 2121 O O . GLN D 2 18 ? 11.086 68.463 -22.076 1.00 32.79 1237 GLN D O 1
ATOM 2123 N N . PHE D 2 19 ? 11.987 67.225 -23.740 1.00 32.11 1238 PHE D N 1
ATOM 2124 C CA . PHE D 2 19 ? 12.193 66.045 -22.905 1.00 27.82 1238 PHE D CA 1
ATOM 2125 C C . PHE D 2 19 ? 13.459 66.186 -22.075 1.00 29.45 1238 PHE D C 1
ATOM 2126 O O . PHE D 2 19 ? 14.468 66.715 -22.545 1.00 28.21 1238 PHE D O 1
ATOM 2134 N N . GLU D 2 20 ? 13.412 65.669 -20.850 1.00 29.02 1239 GLU D N 1
ATOM 2135 C CA . GLU D 2 20 ? 14.612 65.416 -20.066 1.00 30.95 1239 GLU D CA 1
ATOM 2136 C C . GLU D 2 20 ? 15.145 64.039 -20.425 1.00 28.68 1239 GLU D C 1
ATOM 2137 O O . GLU D 2 20 ? 14.406 63.054 -20.387 1.00 29.66 1239 GLU D O 1
ATOM 2143 N N . THR D 2 21 ? 16.414 63.967 -20.774 1.00 27.87 1240 THR D N 1
ATOM 2144 C CA . THR D 2 21 ? 17.024 62.710 -21.179 1.00 27.36 1240 THR D CA 1
ATOM 2145 C C . THR D 2 21 ? 17.738 62.114 -19.975 1.00 32.94 1240 THR D C 1
ATOM 2146 O O . THR D 2 21 ? 18.593 62.769 -19.375 1.00 33.46 1240 THR D O 1
ATOM 2150 N N . ILE D 2 22 ? 17.362 60.896 -19.599 1.00 24.84 1241 ILE D N 1
ATOM 2151 C CA . ILE D 2 22 ? 18.056 60.169 -18.543 1.00 24.59 1241 ILE D CA 1
ATOM 2152 C C . ILE D 2 22 ? 19.147 59.330 -19.185 1.00 28.19 1241 ILE D C 1
ATOM 2153 O O . ILE D 2 22 ? 18.877 58.536 -20.092 1.00 27.86 1241 ILE D O 1
ATOM 2158 N N . ASP D 2 23 ? 20.377 59.497 -18.716 1.00 28.35 1242 ASP D N 1
ATOM 2159 C CA . ASP D 2 23 ? 21.494 58.693 -19.186 1.00 30.09 1242 ASP D CA 1
ATOM 2160 C C . ASP D 2 23 ? 21.867 57.667 -18.124 1.00 24.40 1242 ASP D C 1
ATOM 2161 O O . ASP D 2 23 ? 21.585 57.846 -16.938 1.00 26.18 1242 ASP D O 1
ATOM 2166 N N . HIS D 2 24 ? 22.492 56.572 -18.567 1.00 24.94 1243 HIS D N 1
ATOM 2167 C CA . HIS D 2 24 ? 22.908 55.544 -17.617 1.00 24.15 1243 HIS D CA 1
ATOM 2168 C C . HIS D 2 24 ? 23.871 56.098 -16.580 1.00 25.06 1243 HIS D C 1
ATOM 2169 O O . HIS D 2 24 ? 23.886 55.626 -15.443 1.00 22.38 1243 HIS D O 1
ATOM 2176 N N . LYS D 2 25 ? 24.688 57.092 -16.939 1.00 24.58 1244 LYS D N 1
ATOM 2177 C CA . LYS D 2 25 ? 25.601 57.632 -15.935 1.00 27.23 1244 LYS D CA 1
ATOM 2178 C C . LYS D 2 25 ? 24.864 58.364 -14.818 1.00 26.97 1244 LYS D C 1
ATOM 2179 O O . LYS D 2 25 ? 25.433 58.557 -13.736 1.00 29.51 1244 LYS D O 1
ATOM 2182 N N . ASP D 2 26 ? 23.615 58.780 -15.047 1.00 25.93 1245 ASP D N 1
ATOM 2183 C CA . ASP D 2 26 ? 22.838 59.377 -13.967 1.00 27.69 1245 ASP D CA 1
ATOM 2184 C C . ASP D 2 26 ? 22.566 58.394 -12.833 1.00 27.72 1245 ASP D C 1
ATOM 2185 O O . ASP D 2 26 ? 22.164 58.815 -11.741 1.00 28.01 1245 ASP D O 1
ATOM 2190 N N . LEU D 2 27 ? 22.786 57.106 -13.050 1.00 23.69 1246 LEU D N 1
ATOM 2191 C CA . LEU D 2 27 ? 22.589 56.118 -12.006 1.00 25.18 1246 LEU D CA 1
ATOM 2192 C C . LEU D 2 27 ? 23.813 55.916 -11.111 1.00 30.70 1246 LEU D C 1
ATOM 2193 O O . LEU D 2 27 ? 23.726 55.198 -10.118 1.00 29.28 1246 LEU D O 1
#

Foldseek 3Di:
DAPPVPDDLVVLLVVLVVCCVPPVQWAWAFEFADDPAPQAGAPDGTDTHGQFAFQLRVVVVVCVRSVPDPVAAKFKDFPNDTDDSRHGPNVQCVVGPDPSRHGYIYMHRDDPVD/DVVPVVDPLVVLLVVLVVCCVPPVQWAWAFEFEDDPAPQAGAPDGTDTHGQAAFQLRVVVVVCVRRVPPPVADKFKDFPFAGDDRRHGSNVSQVVGPDPSRHGYMYMHSDRGD/DVPDPDDDVVCVVVDDDDDDDDPVVD/DPDDDDPDPPVDDDDDDPVVD

Nearest PDB structures (foldseek):
  6wy6-assembly2_A  TM=1.009E+00  e=1.089E-24  Saccharomyces cerevisiae
  9j5g-assembly1_A  TM=9.987E-01  e=6.972E-19  Pyricularia oryzae
  7yo9-assembly1_A  TM=9.851E-01  e=1.908E-17  Homo sapiens
  8afi-assembly1_A  TM=9.894E-01  e=3.952E-17  Homo sapiens
  6yop-assembly1_A  TM=9.883E-01  e=5.150E-17  Homo sapiens

Radius of gyration: 22.37 Å; Cα contacts (8 Å, |Δi|>4): 448; chains: 4; bounding box: 60×50×44 Å

B-factor: mean 28.93, std 8.69, range [13.76, 75.86]

GO terms:
  GO:0005515 protein binding (F, IPI)
  GO:0120095 vacuole-isolation membrane contact site (C, IDA)
  GO:0000329 fungal-type vacuole membrane (C, IDA)
  GO:0000407 phagophore assembly site (C, IDA)
  GO:0005776 autophagosome (C, IDA)
  GO:0005811 lipid droplet (C, IDA)
  GO:0061025 membrane fusion (P, IDA)
  GO:0006888 endoplasmic reticulum to Golgi vesicle-mediated transport (P, IGI)
  GO:0034497 protein localization to phagophore assembly site (P, IMP)
  GO:0034727 piecemeal microautophagy of the nucleus (P, IMP)
  GO:0005829 cytosol (C, HDA)
  GO:0044804 nucleophagy (P, IMP)
  GO:0031386 protein tag activity (F, IMP)
  GO:0008429 phosphatidylethanolamine binding (F, IMP)
  GO:1905153 regulation of membrane invagination (P, IMP)
  GO:0016241 regulation of macroautophagy (P, IMP)
  GO:0031503 protein-containing complex localization (P, IMP)
  GO:0032258 cytoplasm to vacuole targeting by the Cvt pathway (P, IMP)
  GO:0140042 lipid droplet formation (P, IMP)
  GO:0061025 membrane fusion (P, IMP)

Secondary structure (DSSP, 8-state):
-HHHHHS-HHHHHHHHHHHHHH-TTEEEEEEEE-TT--SPPPS--EEEEETT-BHHHHHHHHHHHHT--TTS--EEEBTTB---TTSBHHHHHHHH--TTSPEEEEEESSS--/--HHHHS-HHHHHHHHHHHHHH-TTEEEEEEEE-TT--SPP-S--EEEEETT-BHHHHHHHHHHHTT--TTS--EEEBTTB---TTSBHHHHHHHH--TTSPEEEEEESS-TT-/-TTSS---HHHHHHS-PPEEP-GGG-/--S------SSPPEEP-GGG-

Sequence (274 aa):
STFKSEYPFEKRKAESERIADRFPNRIPVICEKAEKSDIPEIDKRKYLVPADLTVGQFVYVIRKRRIMLPPEKAIFIFVNDTLPPTAALMSAIYQEHKDKDGFLYVTYSGENTFGSTFKSEYPFEKRKAESERIADRFPNRIPVICEKAEKSDIPEIDKRKYLVPADLTVGQFVYVIRKRRIMLPPEKAIFIFVNDTLPPTAALMSAIYQEHKDKDGFLYVTYSGENTFDSESEFENVANAGSMEQFETIDHKDLFENVANAGSMEQFETIDHKDL